Protein AF-A0A367M068-F1 (afdb_monomer_lite)

Organism: Pseudomonas aeruginosa (NCBI:txid287)

Structure (mmCIF, N/CA/C/O backbone):
data_AF-A0A367M068-F1
#
_entry.id   AF-A0A367M068-F1
#
loop_
_atom_site.group_PDB
_atom_site.id
_atom_site.type_symbol
_atom_site.label_atom_id
_atom_site.label_alt_id
_atom_site.label_comp_id
_atom_site.label_asym_id
_atom_site.label_entity_id
_atom_site.label_seq_id
_atom_site.pdbx_PDB_ins_code
_atom_site.Cartn_x
_atom_site.Cartn_y
_atom_site.Cartn_z
_atom_site.occupancy
_atom_site.B_iso_or_equiv
_atom_site.auth_seq_id
_atom_site.auth_comp_id
_atom_site.auth_asym_id
_atom_site.auth_atom_id
_atom_site.pdbx_PDB_model_num
ATOM 1 N N . GLY A 1 1 ? -3.386 -10.779 15.303 1.00 65.06 1 GLY A N 1
ATOM 2 C CA . GLY A 1 1 ? -3.332 -9.593 14.422 1.00 65.06 1 GLY A CA 1
ATOM 3 C C . GLY A 1 1 ? -4.652 -8.839 14.451 1.00 65.06 1 GLY A C 1
ATOM 4 O O . GLY A 1 1 ? -5.596 -9.325 15.058 1.00 65.06 1 GLY A O 1
ATOM 5 N N . VAL A 1 2 ? -4.722 -7.667 13.811 1.00 79.75 2 VAL A N 1
ATOM 6 C CA . VAL A 1 2 ? -5.954 -6.846 13.701 1.00 79.75 2 VAL A CA 1
ATOM 7 C C . VAL A 1 2 ? -6.757 -7.112 12.416 1.00 79.75 2 VAL A C 1
ATOM 9 O O . VAL A 1 2 ? -7.709 -6.396 12.142 1.00 79.75 2 VAL A O 1
ATOM 12 N N . GLY A 1 3 ? -6.378 -8.129 11.627 1.00 83.69 3 GLY A N 1
ATOM 13 C CA . GLY A 1 3 ? -7.087 -8.512 10.396 1.00 83.69 3 GLY A CA 1
ATOM 14 C C . GLY A 1 3 ? -6.659 -7.772 9.119 1.00 83.69 3 GLY A C 1
ATOM 15 O O . GLY A 1 3 ? -7.395 -7.823 8.134 1.00 83.69 3 GLY A O 1
ATOM 16 N N . LYS A 1 4 ? -5.485 -7.111 9.111 1.00 89.81 4 LYS A N 1
ATOM 17 C CA . LYS A 1 4 ? -4.962 -6.372 7.938 1.00 89.81 4 LYS A CA 1
ATOM 18 C C . LYS A 1 4 ? -4.795 -7.282 6.720 1.00 89.81 4 LYS A C 1
ATOM 20 O O . LYS A 1 4 ? -5.359 -6.994 5.669 1.00 89.81 4 LYS A O 1
ATOM 25 N N . THR A 1 5 ? -4.068 -8.390 6.890 1.00 87.88 5 THR A N 1
ATOM 26 C CA . THR A 1 5 ? -3.775 -9.355 5.821 1.00 87.88 5 THR A CA 1
ATOM 27 C C . THR A 1 5 ? -5.058 -9.958 5.268 1.00 87.88 5 THR A C 1
ATOM 29 O O . THR A 1 5 ? -5.269 -9.939 4.063 1.00 87.88 5 THR A O 1
ATOM 32 N N . THR A 1 6 ? -5.985 -10.365 6.142 1.00 91.38 6 THR A N 1
ATOM 33 C CA . THR A 1 6 ? -7.309 -10.860 5.738 1.00 91.38 6 THR A CA 1
ATOM 34 C C . THR A 1 6 ? -8.083 -9.819 4.929 1.00 91.38 6 THR A C 1
ATOM 36 O O . THR A 1 6 ? -8.596 -10.133 3.861 1.00 91.38 6 THR A O 1
ATOM 39 N N . SER A 1 7 ? -8.131 -8.566 5.393 1.00 92.88 7 SER A N 1
ATOM 40 C CA . SER A 1 7 ? -8.840 -7.487 4.692 1.00 92.88 7 SER A CA 1
ATOM 41 C C . SER A 1 7 ? -8.232 -7.189 3.320 1.00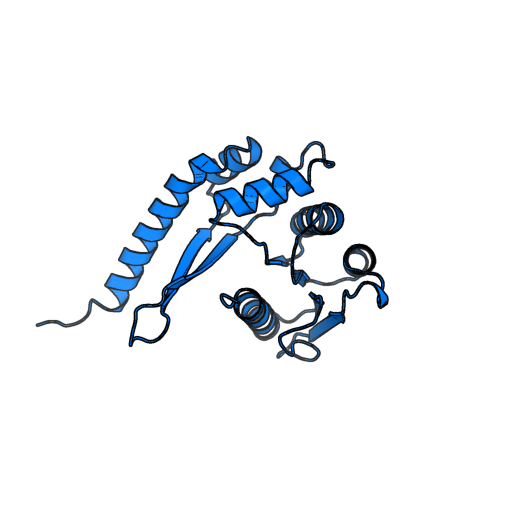 92.88 7 SER A C 1
ATOM 43 O O . SER A 1 7 ? -8.977 -6.977 2.362 1.00 92.88 7 SER A O 1
ATOM 45 N N . ALA A 1 8 ? -6.899 -7.189 3.221 1.00 95.00 8 ALA A N 1
ATOM 46 C CA . ALA A 1 8 ? -6.169 -7.001 1.971 1.00 95.00 8 ALA A CA 1
ATOM 47 C C . ALA A 1 8 ? -6.413 -8.167 1.001 1.00 95.00 8 ALA A C 1
ATOM 49 O O . ALA A 1 8 ? -6.789 -7.939 -0.148 1.00 95.00 8 ALA A O 1
ATOM 50 N N . ALA A 1 9 ? -6.293 -9.407 1.479 1.00 94.31 9 ALA A N 1
ATOM 51 C CA . ALA A 1 9 ? -6.524 -10.618 0.701 1.00 94.31 9 ALA A CA 1
ATOM 52 C C . ALA A 1 9 ? -7.956 -10.693 0.152 1.00 94.31 9 ALA A C 1
ATOM 54 O O . ALA A 1 9 ? -8.146 -10.934 -1.040 1.00 94.31 9 ALA A O 1
ATOM 55 N N . SER A 1 10 ? -8.968 -10.400 0.975 1.00 94.50 10 SER A N 1
ATOM 56 C CA . SER A 1 10 ? -10.359 -10.333 0.511 1.00 94.50 10 SER A CA 1
ATOM 57 C C . SER A 1 10 ? -10.543 -9.306 -0.605 1.00 94.50 10 SER A C 1
ATOM 59 O O . SER A 1 10 ? -11.285 -9.562 -1.548 1.00 94.50 10 SER A O 1
ATOM 61 N N . ARG A 1 11 ? -9.836 -8.172 -0.537 1.00 95.69 11 ARG A N 1
ATOM 62 C CA . ARG A 1 11 ? -9.909 -7.120 -1.557 1.00 95.69 11 ARG A CA 1
ATOM 63 C C . ARG A 1 11 ? -9.250 -7.524 -2.873 1.00 95.69 11 ARG A C 1
ATOM 65 O O . ARG A 1 11 ? -9.777 -7.213 -3.937 1.00 95.69 11 ARG A O 1
ATOM 72 N N . VAL A 1 12 ? -8.145 -8.267 -2.806 1.00 96.81 12 VAL A N 1
ATOM 73 C CA . VAL A 1 12 ? -7.515 -8.886 -3.981 1.00 96.81 12 VAL A CA 1
ATOM 74 C C . VAL A 1 12 ? -8.471 -9.868 -4.653 1.00 96.81 12 VAL A C 1
ATOM 76 O O . VAL A 1 12 ? -8.705 -9.756 -5.855 1.00 96.81 12 VAL A O 1
ATOM 79 N N . GLY A 1 13 ? -9.042 -10.799 -3.882 1.00 96.62 13 GLY A N 1
ATOM 80 C CA . GLY A 1 13 ? -9.979 -11.797 -4.400 1.00 96.62 13 GLY A CA 1
ATOM 81 C C . GLY A 1 13 ? -11.208 -11.152 -5.041 1.00 96.62 13 GLY A C 1
ATOM 82 O O . GLY A 1 13 ? -11.543 -11.465 -6.179 1.00 96.62 13 GLY A O 1
ATOM 83 N N . GLU A 1 14 ? -11.828 -10.184 -4.359 1.00 96.69 14 GLU A N 1
ATOM 84 C CA . GLU A 1 14 ? -12.967 -9.411 -4.874 1.00 96.69 14 GLU A CA 1
ATOM 85 C C . GLU A 1 14 ? -12.633 -8.706 -6.194 1.00 96.69 14 GLU A C 1
ATOM 87 O O . GLU A 1 14 ? -13.359 -8.865 -7.177 1.00 96.69 14 GLU A O 1
ATOM 92 N N . ARG A 1 15 ? -11.495 -7.999 -6.265 1.00 96.56 15 ARG A N 1
ATOM 93 C CA . ARG A 1 15 ? -11.055 -7.339 -7.501 1.00 96.56 15 ARG A CA 1
ATOM 94 C C . ARG A 1 15 ? -10.919 -8.338 -8.642 1.00 96.56 15 ARG A C 1
ATOM 96 O O . ARG A 1 15 ? -11.372 -8.049 -9.746 1.00 96.56 15 ARG A O 1
ATOM 103 N N . LEU A 1 16 ? -10.262 -9.473 -8.404 1.00 97.44 16 LEU A N 1
ATOM 104 C CA . LEU A 1 16 ? -10.042 -10.490 -9.434 1.00 97.44 16 LEU A CA 1
ATOM 105 C C . LEU A 1 16 ? -11.355 -11.122 -9.901 1.00 97.44 16 LEU A C 1
ATOM 107 O O . LEU A 1 16 ? -11.528 -11.328 -11.098 1.00 97.44 16 LEU A O 1
ATOM 111 N N . MET A 1 17 ? -12.294 -11.366 -8.986 1.00 97.12 17 MET A N 1
ATOM 112 C CA . MET A 1 17 ? -13.611 -11.900 -9.334 1.00 97.12 17 MET A CA 1
ATOM 113 C C . MET A 1 17 ? -14.417 -10.940 -10.214 1.00 97.12 17 MET A C 1
ATOM 115 O O . MET A 1 17 ? -15.082 -11.389 -11.143 1.00 97.12 17 MET A O 1
ATOM 119 N N . ILE A 1 18 ? -14.360 -9.634 -9.939 1.00 97.12 18 ILE A N 1
ATOM 120 C CA . ILE A 1 18 ? -15.154 -8.626 -10.658 1.00 97.12 18 ILE A CA 1
ATOM 121 C C . ILE A 1 18 ? -14.489 -8.219 -11.981 1.00 97.12 18 ILE A C 1
ATOM 123 O O . ILE A 1 18 ? -15.170 -8.059 -12.990 1.00 97.12 18 ILE A O 1
ATOM 127 N N . HIS A 1 19 ? -13.166 -8.038 -11.987 1.00 96.38 19 HIS A N 1
ATOM 128 C CA . HIS A 1 19 ? -12.441 -7.411 -13.100 1.00 96.38 19 HIS A CA 1
ATOM 129 C C . HIS A 1 19 ? -11.463 -8.340 -13.829 1.00 96.38 19 HIS A C 1
ATOM 131 O O . HIS A 1 19 ? -10.916 -7.958 -14.861 1.00 96.38 19 HIS A O 1
ATOM 137 N N . GLY A 1 20 ? -11.219 -9.543 -13.314 1.00 96.38 20 GLY A N 1
ATOM 138 C CA . GLY A 1 20 ? -10.249 -10.473 -13.881 1.00 96.38 20 GLY A CA 1
ATOM 139 C C . GLY A 1 20 ? -8.795 -10.029 -13.717 1.00 96.38 20 GLY A C 1
ATOM 140 O O . GLY A 1 20 ? -8.438 -9.284 -12.797 1.00 96.38 20 GLY A O 1
ATOM 141 N N . GLY A 1 21 ? -7.944 -10.523 -14.617 1.00 94.94 21 GLY A N 1
ATOM 142 C CA . GLY A 1 21 ? -6.521 -10.188 -14.677 1.00 94.94 21 GLY A CA 1
ATOM 143 C C . GLY A 1 21 ? -5.622 -11.078 -13.814 1.00 94.94 21 GLY A C 1
ATOM 144 O O . GLY A 1 21 ? -6.026 -12.129 -13.308 1.00 94.94 21 GLY A O 1
ATOM 145 N N . VAL A 1 22 ? -4.368 -10.660 -13.668 1.00 95.56 22 VAL A N 1
ATOM 146 C CA . VAL A 1 22 ? -3.319 -11.379 -12.944 1.00 95.56 22 VAL A CA 1
ATOM 147 C C . VAL A 1 22 ? -2.882 -10.577 -11.723 1.00 95.56 22 VAL A C 1
ATOM 149 O O . VAL A 1 22 ? -2.398 -9.451 -11.845 1.00 95.56 22 VAL A O 1
ATOM 152 N N . ALA A 1 23 ? -3.013 -11.183 -10.545 1.00 96.69 23 ALA A N 1
ATOM 153 C CA . ALA A 1 23 ? -2.410 -10.693 -9.314 1.00 96.69 23 ALA A CA 1
ATOM 154 C C . ALA A 1 23 ? -1.149 -11.485 -8.960 1.00 96.69 23 ALA A C 1
ATOM 156 O O . ALA A 1 23 ? -1.113 -12.709 -9.113 1.00 96.69 23 ALA A O 1
ATOM 157 N N . ILE A 1 24 ? -0.153 -10.802 -8.404 1.00 96.25 24 ILE A N 1
ATOM 158 C CA . ILE A 1 24 ? 0.971 -11.439 -7.714 1.00 96.25 24 ILE A CA 1
ATOM 159 C C . ILE A 1 24 ? 0.939 -11.009 -6.249 1.00 96.25 24 ILE A C 1
ATOM 161 O O . ILE A 1 24 ? 0.950 -9.818 -5.951 1.00 96.25 24 ILE A O 1
ATOM 165 N N . ALA A 1 25 ? 0.877 -11.978 -5.342 1.00 95.69 25 ALA A N 1
ATOM 166 C CA . ALA A 1 25 ? 0.851 -11.760 -3.902 1.00 95.69 25 ALA A CA 1
ATOM 167 C C . ALA A 1 25 ? 2.166 -12.224 -3.274 1.00 95.69 25 ALA A C 1
ATOM 169 O O . ALA A 1 25 ? 2.509 -13.400 -3.341 1.00 95.69 25 ALA A O 1
ATOM 170 N N . ILE A 1 26 ? 2.912 -11.293 -2.690 1.00 94.31 26 ILE A N 1
ATOM 171 C CA . ILE A 1 26 ? 4.234 -11.507 -2.101 1.00 94.31 26 ILE A CA 1
ATOM 172 C C . ILE A 1 26 ? 4.079 -11.417 -0.581 1.00 94.31 26 ILE A C 1
ATOM 174 O O . ILE A 1 26 ? 3.834 -10.334 -0.055 1.00 94.31 26 ILE A O 1
ATOM 178 N N . GLU A 1 27 ? 4.194 -12.541 0.128 1.00 92.44 27 GLU A N 1
ATOM 179 C CA . GLU A 1 27 ? 3.865 -12.649 1.562 1.00 92.44 27 GLU A CA 1
ATOM 180 C C . GLU A 1 27 ? 4.886 -13.515 2.320 1.00 92.44 27 GLU A C 1
ATOM 182 O O . GLU A 1 27 ? 5.441 -14.454 1.755 1.00 92.44 27 GLU A O 1
ATOM 187 N N . ASP A 1 28 ? 5.122 -13.253 3.609 1.00 89.25 28 ASP A N 1
ATOM 188 C CA . ASP A 1 28 ? 6.047 -14.035 4.453 1.00 89.25 28 ASP A CA 1
ATOM 189 C C . ASP A 1 28 ? 5.509 -14.206 5.891 1.00 89.25 28 ASP A C 1
ATOM 191 O O . ASP A 1 28 ? 5.683 -13.296 6.706 1.00 89.25 28 ASP A O 1
ATOM 195 N N . PRO A 1 29 ? 4.889 -15.353 6.236 1.00 89.44 29 PRO A N 1
ATOM 196 C CA . PRO A 1 29 ? 4.359 -16.380 5.334 1.00 89.44 29 PR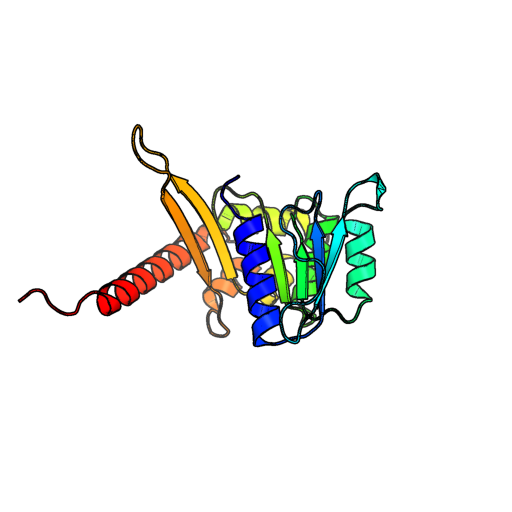O A CA 1
ATOM 197 C C . PRO A 1 29 ? 2.997 -15.969 4.734 1.00 89.44 29 PRO A C 1
ATOM 199 O O . PRO A 1 29 ? 2.326 -15.099 5.289 1.00 89.44 29 PRO A O 1
ATOM 202 N N . PRO A 1 30 ? 2.538 -16.615 3.646 1.00 88.81 30 PRO A N 1
ATOM 203 C CA . PRO A 1 30 ? 1.156 -16.475 3.187 1.00 88.81 30 PRO A CA 1
ATOM 204 C C . PRO A 1 30 ? 0.151 -16.875 4.281 1.00 88.81 30 PRO A C 1
ATOM 206 O O . PRO A 1 30 ? 0.227 -17.984 4.813 1.00 88.81 30 PRO A O 1
ATOM 209 N N . GLU A 1 31 ? -0.794 -15.988 4.615 1.00 87.50 31 GLU A N 1
ATOM 210 C CA . GLU A 1 31 ? -1.801 -16.236 5.670 1.00 87.50 31 GLU A CA 1
ATOM 211 C C . GLU A 1 31 ? -3.137 -16.757 5.117 1.00 87.50 31 GLU A C 1
ATOM 213 O O . GLU A 1 31 ? -3.840 -17.528 5.770 1.00 87.50 31 GLU A O 1
ATOM 218 N N . THR A 1 32 ? -3.503 -16.320 3.911 1.00 90.69 32 THR A N 1
ATOM 219 C CA . THR A 1 32 ? -4.811 -16.578 3.284 1.00 90.69 32 THR A CA 1
ATOM 220 C C . THR A 1 32 ? -4.593 -17.326 1.968 1.00 90.69 32 THR A C 1
ATOM 222 O O . THR A 1 32 ? -3.659 -16.972 1.252 1.00 90.69 32 THR A O 1
ATOM 225 N N . PRO A 1 33 ? -5.412 -18.327 1.596 1.00 91.19 33 PRO A N 1
ATOM 226 C CA . PRO A 1 33 ? -5.210 -19.081 0.359 1.00 91.19 33 PRO A CA 1
ATOM 227 C C . PRO A 1 33 ? -5.679 -18.271 -0.860 1.00 91.19 33 PRO A C 1
ATOM 229 O O . PRO A 1 33 ? -6.806 -18.427 -1.325 1.00 91.19 33 PRO A O 1
ATOM 232 N N . LEU A 1 34 ? -4.827 -17.381 -1.374 1.00 95.25 34 LEU A N 1
ATOM 233 C CA . LEU A 1 34 ? -5.113 -16.626 -2.597 1.00 95.25 34 LEU A CA 1
ATOM 234 C C . LEU A 1 34 ? -4.629 -17.346 -3.853 1.00 95.25 34 LEU A C 1
ATOM 236 O O . LEU A 1 34 ? -5.108 -17.028 -4.932 1.00 95.25 34 LEU A O 1
ATOM 240 N N . ASN A 1 35 ? -3.699 -18.293 -3.769 1.00 96.44 35 ASN A N 1
ATOM 241 C CA . ASN A 1 35 ? -3.153 -18.919 -4.970 1.00 96.44 35 ASN A CA 1
ATOM 242 C C . ASN A 1 35 ? -4.233 -19.629 -5.810 1.00 96.44 35 ASN A C 1
ATOM 244 O O . ASN A 1 35 ? -4.963 -20.474 -5.296 1.00 96.44 35 ASN A O 1
ATOM 248 N N . GLY A 1 36 ? -4.280 -19.346 -7.112 1.00 96.56 36 GLY A N 1
ATOM 249 C CA . GLY A 1 36 ? -5.199 -19.988 -8.053 1.00 96.56 36 GLY A CA 1
ATOM 250 C C . GLY A 1 36 ? -6.198 -19.029 -8.698 1.00 96.56 36 GLY A C 1
ATOM 251 O O . GLY A 1 36 ? -5.928 -17.838 -8.859 1.00 96.56 36 GLY A O 1
ATOM 252 N N . LEU A 1 37 ? -7.328 -19.578 -9.144 1.00 97.62 37 LEU A N 1
ATOM 253 C CA . LEU A 1 37 ? -8.362 -18.845 -9.876 1.00 97.62 37 LEU A CA 1
ATOM 254 C C . LEU A 1 37 ? -9.321 -18.118 -8.927 1.00 97.62 37 LEU A C 1
ATOM 256 O O . LEU A 1 37 ? -9.733 -18.665 -7.908 1.00 97.62 37 LEU A O 1
ATOM 260 N N . HIS A 1 38 ? -9.716 -16.908 -9.321 1.00 96.94 38 HIS A N 1
ATOM 261 C CA . HIS A 1 38 ? -10.709 -16.059 -8.660 1.00 96.94 38 HIS A CA 1
ATOM 262 C C . HIS A 1 38 ? -11.631 -15.490 -9.739 1.00 96.94 38 HIS A C 1
ATOM 264 O O . HIS A 1 38 ? -11.362 -14.426 -10.296 1.00 96.94 38 HIS A O 1
ATOM 270 N N . GLY A 1 39 ? -12.686 -16.229 -10.090 1.00 95.38 39 GLY A N 1
ATOM 271 C CA . GLY A 1 39 ? -13.558 -15.880 -11.216 1.00 95.38 39 GLY A CA 1
ATOM 272 C C . GLY A 1 39 ? -12.771 -15.796 -12.539 1.00 95.38 39 GLY A C 1
ATOM 273 O O . GLY A 1 39 ? -12.071 -16.754 -12.870 1.00 95.38 39 GLY A O 1
ATOM 274 N N . PRO A 1 40 ? -12.851 -14.681 -13.295 1.00 96.69 40 PRO A N 1
ATOM 275 C CA . PRO A 1 40 ? -12.082 -14.482 -14.526 1.00 96.69 40 PRO A CA 1
ATOM 276 C C . PRO A 1 40 ? -10.606 -14.120 -14.281 1.00 96.69 40 PRO A C 1
ATOM 278 O O . PRO A 1 40 ? -9.845 -13.963 -15.236 1.00 96.69 40 PRO A O 1
ATOM 281 N N . GLY A 1 41 ? -10.195 -13.932 -13.025 1.00 97.38 41 GLY A N 1
ATOM 282 C CA . GLY A 1 41 ? -8.832 -13.577 -12.648 1.00 97.38 41 GLY A CA 1
ATOM 283 C C . GLY A 1 41 ? -8.060 -14.741 -12.037 1.00 97.38 41 GLY A C 1
ATOM 284 O O . GLY A 1 41 ? -8.608 -15.790 -11.695 1.00 97.38 41 GLY A O 1
ATOM 285 N N . ARG A 1 42 ? -6.757 -14.540 -11.854 1.00 97.06 42 ARG A N 1
ATOM 286 C CA . ARG A 1 42 ? -5.895 -15.470 -11.119 1.00 97.06 42 ARG A CA 1
ATOM 287 C C . ARG A 1 42 ? -4.927 -14.733 -10.210 1.00 97.06 42 ARG A C 1
ATOM 289 O O . ARG A 1 42 ? -4.458 -13.648 -10.548 1.00 97.06 42 ARG A O 1
ATOM 296 N N . CYS A 1 43 ? -4.574 -15.358 -9.099 1.00 97.31 43 CYS A N 1
ATOM 297 C CA . CYS A 1 43 ? -3.523 -14.890 -8.212 1.00 97.31 43 CYS A CA 1
ATOM 298 C C . CYS A 1 43 ? -2.406 -15.932 -8.123 1.00 97.31 43 CYS A C 1
ATOM 300 O O . CYS A 1 43 ? -2.658 -17.131 -7.989 1.00 97.31 43 CYS A O 1
ATOM 302 N N . ILE A 1 44 ? -1.167 -15.457 -8.210 1.00 95.62 44 ILE A N 1
ATOM 303 C CA . ILE A 1 44 ? 0.043 -16.235 -7.958 1.00 95.62 44 ILE A CA 1
ATOM 304 C C . ILE A 1 44 ? 0.583 -15.779 -6.605 1.00 95.62 44 ILE A C 1
ATOM 306 O O . ILE A 1 44 ? 1.005 -14.628 -6.473 1.00 95.62 44 ILE A O 1
ATOM 310 N N . GLN A 1 45 ? 0.573 -16.662 -5.607 1.00 94.62 45 GLN A N 1
ATOM 311 C CA . GLN A 1 45 ? 1.201 -16.380 -4.315 1.00 94.62 45 GLN A CA 1
ATOM 312 C C . GLN A 1 45 ? 2.659 -16.820 -4.312 1.00 94.62 45 GLN A C 1
ATOM 314 O O . GLN A 1 45 ? 2.996 -17.950 -4.664 1.00 94.62 45 GLN A O 1
ATOM 319 N N . VAL A 1 46 ? 3.521 -15.914 -3.871 1.00 93.00 46 VAL A N 1
ATOM 320 C CA . VAL A 1 46 ? 4.967 -16.074 -3.819 1.00 93.00 46 VAL A CA 1
ATOM 321 C C . VAL A 1 46 ? 5.419 -15.885 -2.369 1.00 93.00 46 VAL A C 1
ATOM 323 O O . VAL A 1 46 ? 5.361 -14.768 -1.849 1.00 93.00 46 VAL A O 1
ATOM 326 N N . PRO A 1 47 ? 5.868 -16.956 -1.691 1.00 91.31 47 PRO A N 1
ATOM 327 C CA . PRO A 1 47 ? 6.410 -16.849 -0.344 1.00 91.31 47 PRO A CA 1
ATOM 328 C C . PRO A 1 47 ? 7.726 -16.064 -0.345 1.00 91.31 47 PRO A C 1
ATOM 330 O O . PRO A 1 47 ? 8.708 -16.502 -0.933 1.00 91.31 47 PRO A O 1
ATOM 333 N N . ALA A 1 48 ? 7.775 -14.943 0.366 1.00 88.75 48 ALA A N 1
ATOM 334 C CA . ALA A 1 48 ? 8.909 -14.023 0.416 1.00 88.75 48 ALA A CA 1
ATOM 335 C C . ALA A 1 48 ? 9.861 -14.282 1.589 1.00 88.75 48 ALA A C 1
ATOM 337 O O . ALA A 1 48 ? 10.558 -13.375 2.051 1.00 88.75 48 ALA A O 1
ATOM 338 N N . SER A 1 49 ? 9.906 -15.522 2.079 1.00 86.31 49 SER A N 1
ATOM 339 C CA . SER A 1 49 ? 10.859 -15.911 3.117 1.00 86.31 49 SER A CA 1
ATOM 340 C C . SER A 1 49 ? 12.295 -15.636 2.660 1.00 86.31 49 SER A C 1
ATOM 342 O O . SER A 1 49 ? 12.612 -15.709 1.470 1.00 86.31 49 SER A O 1
ATOM 344 N N . ARG A 1 50 ? 13.218 -15.386 3.598 1.00 78.75 50 ARG A N 1
ATOM 345 C CA . ARG A 1 50 ? 14.642 -15.169 3.258 1.00 78.75 50 ARG A CA 1
ATOM 346 C C . ARG A 1 50 ? 15.247 -16.314 2.437 1.00 78.75 50 ARG A C 1
ATOM 348 O O . ARG A 1 50 ? 16.108 -16.069 1.604 1.00 78.75 50 ARG A O 1
ATOM 355 N N . LYS A 1 51 ? 14.785 -17.551 2.651 1.00 78.75 51 LYS A N 1
ATOM 356 C CA . LYS A 1 51 ? 15.230 -18.736 1.896 1.00 78.75 51 LYS A CA 1
ATOM 357 C C . LYS A 1 51 ? 14.724 -18.754 0.448 1.00 78.75 51 LYS A C 1
ATOM 359 O O . LYS A 1 51 ? 15.288 -19.470 -0.366 1.00 78.75 51 LYS A O 1
ATOM 364 N N . ALA A 1 52 ? 13.676 -17.992 0.146 1.00 76.50 52 ALA A N 1
ATOM 365 C CA . ALA A 1 52 ? 13.050 -17.911 -1.170 1.00 76.50 52 ALA A CA 1
ATOM 366 C C . ALA A 1 52 ? 13.498 -16.685 -1.992 1.00 76.50 52 ALA A C 1
ATOM 368 O O . ALA A 1 52 ? 13.018 -16.511 -3.106 1.00 76.50 52 ALA A O 1
ATOM 369 N N . GLY A 1 53 ? 14.419 -15.861 -1.472 1.00 78.00 53 GLY A N 1
ATOM 370 C CA . GLY A 1 53 ? 14.900 -14.639 -2.138 1.00 78.00 53 GLY A CA 1
ATOM 371 C C . GLY A 1 53 ? 14.445 -13.334 -1.476 1.00 78.00 53 GLY A C 1
ATOM 372 O O . GLY A 1 53 ? 14.976 -12.259 -1.759 1.00 78.00 53 GLY A O 1
ATOM 373 N N . GLY A 1 54 ? 13.511 -13.409 -0.521 1.00 84.25 54 GLY A N 1
ATOM 374 C CA . GLY A 1 54 ? 13.013 -12.231 0.188 1.00 84.25 54 GLY A CA 1
ATOM 375 C C . GLY A 1 54 ? 12.097 -11.339 -0.660 1.00 84.25 54 GLY A C 1
ATOM 376 O O . GLY A 1 54 ? 11.903 -11.545 -1.857 1.00 84.25 54 GLY A O 1
ATOM 377 N N . TYR A 1 55 ? 11.550 -10.292 -0.040 1.00 85.06 55 TYR A N 1
ATOM 378 C CA . TYR A 1 55 ? 10.650 -9.346 -0.714 1.00 85.06 55 TYR A CA 1
ATOM 379 C C . TYR A 1 55 ? 11.294 -8.665 -1.926 1.00 85.06 55 TYR A C 1
ATOM 381 O O . TYR A 1 55 ? 10.683 -8.610 -2.990 1.00 85.06 55 TYR A O 1
ATOM 389 N N . ARG A 1 56 ? 12.538 -8.185 -1.790 1.00 82.00 56 ARG A N 1
ATOM 390 C CA . ARG A 1 56 ? 13.226 -7.417 -2.840 1.00 82.00 56 ARG A CA 1
ATOM 391 C C . ARG A 1 56 ? 13.319 -8.181 -4.160 1.00 82.00 56 ARG A C 1
ATOM 393 O O . ARG A 1 56 ? 12.981 -7.640 -5.208 1.00 82.00 56 ARG A O 1
ATOM 400 N N . GLU A 1 57 ? 13.769 -9.432 -4.120 1.00 85.06 57 GLU A N 1
ATOM 401 C CA . GLU A 1 57 ? 13.946 -10.227 -5.337 1.00 85.06 57 GLU A CA 1
ATOM 402 C C . GLU A 1 57 ? 12.607 -10.485 -6.042 1.00 85.06 57 GLU A C 1
ATOM 404 O O . GLU A 1 57 ? 12.498 -10.345 -7.263 1.00 85.06 57 GLU A O 1
ATOM 409 N N . HIS A 1 58 ? 11.567 -10.826 -5.278 1.00 87.19 58 HIS A N 1
ATOM 410 C CA . HIS A 1 58 ? 10.243 -11.087 -5.835 1.00 87.19 58 HIS A CA 1
ATOM 411 C C . HIS A 1 58 ? 9.562 -9.830 -6.364 1.00 87.19 58 HIS A C 1
ATOM 413 O O . HIS A 1 58 ? 8.882 -9.916 -7.386 1.00 87.19 58 HIS A O 1
ATOM 419 N N . LEU A 1 59 ? 9.769 -8.672 -5.734 1.00 83.38 59 LEU A N 1
ATOM 420 C CA . LEU A 1 59 ? 9.247 -7.396 -6.221 1.00 83.38 59 LEU A CA 1
ATOM 421 C C . LEU A 1 59 ? 9.847 -7.048 -7.587 1.00 83.38 59 LEU A C 1
ATOM 423 O O . LEU A 1 59 ? 9.095 -6.839 -8.535 1.00 83.38 59 LEU A O 1
ATOM 427 N N . ILE A 1 60 ? 11.170 -7.149 -7.748 1.00 81.62 60 ILE A N 1
ATOM 428 C CA . ILE A 1 60 ? 11.839 -6.918 -9.043 1.00 81.62 60 ILE A CA 1
ATOM 429 C C . ILE A 1 60 ? 11.305 -7.868 -10.127 1.00 81.62 60 ILE A C 1
ATOM 431 O O . ILE A 1 60 ? 11.034 -7.454 -11.257 1.00 81.62 60 ILE A O 1
ATOM 435 N N . LYS A 1 61 ? 11.127 -9.156 -9.801 1.00 85.25 61 LYS A N 1
ATOM 436 C CA . LYS A 1 61 ? 10.556 -10.149 -10.731 1.00 85.25 61 LYS A CA 1
ATOM 437 C C . LYS A 1 61 ? 9.109 -9.817 -11.101 1.00 85.25 61 LYS A C 1
ATOM 439 O O . LYS A 1 61 ? 8.739 -9.912 -12.267 1.00 85.25 61 LYS A O 1
ATOM 444 N N . THR A 1 62 ? 8.318 -9.393 -10.123 1.00 85.81 62 THR A N 1
ATOM 445 C CA . THR A 1 62 ? 6.909 -9.016 -10.286 1.00 85.81 62 THR A CA 1
ATOM 446 C C . THR A 1 62 ? 6.755 -7.784 -11.166 1.00 85.81 62 THR A C 1
ATOM 448 O O . THR A 1 62 ? 5.878 -7.758 -12.020 1.00 85.81 62 THR A O 1
ATOM 451 N N . MET A 1 63 ? 7.648 -6.803 -11.043 1.00 78.12 63 MET A N 1
ATOM 452 C CA . MET A 1 63 ? 7.638 -5.605 -11.886 1.00 78.12 63 MET A CA 1
ATOM 453 C C . MET A 1 63 ? 7.893 -5.904 -13.367 1.00 78.12 63 MET A C 1
ATOM 455 O O . MET A 1 63 ? 7.396 -5.188 -14.237 1.00 78.12 63 MET A O 1
ATOM 459 N N . ARG A 1 64 ? 8.624 -6.984 -13.666 1.00 80.12 64 ARG A N 1
ATOM 460 C CA . ARG A 1 64 ? 8.815 -7.491 -15.035 1.00 80.12 64 ARG A CA 1
ATOM 461 C C . ARG A 1 64 ? 7.658 -8.359 -15.517 1.00 80.12 64 ARG A C 1
ATOM 463 O O . ARG A 1 64 ? 7.525 -8.574 -16.718 1.00 80.12 64 ARG A O 1
ATOM 470 N N . ALA A 1 65 ? 6.839 -8.866 -14.603 1.00 78.00 65 ALA A N 1
ATOM 471 C CA . ALA A 1 65 ? 5.618 -9.556 -14.960 1.00 78.00 65 ALA A CA 1
ATOM 472 C C . ALA A 1 65 ? 4.535 -8.535 -15.345 1.00 78.00 65 ALA A C 1
ATOM 474 O O . ALA A 1 65 ? 4.416 -7.454 -14.760 1.00 78.00 65 ALA A O 1
ATOM 475 N N . SER A 1 66 ? 3.699 -8.897 -16.314 1.00 78.69 66 SER A N 1
ATOM 476 C CA . SER A 1 66 ? 2.484 -8.154 -16.673 1.00 78.69 66 SER A CA 1
ATOM 477 C C . SER A 1 66 ? 1.374 -8.385 -15.637 1.00 78.69 66 SER A C 1
ATOM 479 O O . SER A 1 66 ? 0.283 -8.828 -15.979 1.00 78.69 66 SER A O 1
ATOM 481 N N . ALA A 1 67 ? 1.678 -8.183 -14.351 1.00 88.94 67 ALA A N 1
ATOM 482 C CA . ALA A 1 67 ? 0.694 -8.252 -13.279 1.00 88.94 67 ALA A CA 1
ATOM 483 C C . ALA A 1 67 ? -0.105 -6.947 -13.220 1.00 88.94 67 ALA A C 1
ATOM 485 O O . ALA A 1 67 ? 0.478 -5.862 -13.168 1.00 88.94 67 ALA A O 1
ATOM 486 N N . ASP A 1 68 ? -1.430 -7.068 -13.181 1.00 91.19 68 ASP A N 1
ATOM 487 C CA . ASP A 1 68 ? -2.347 -5.932 -13.060 1.00 91.19 6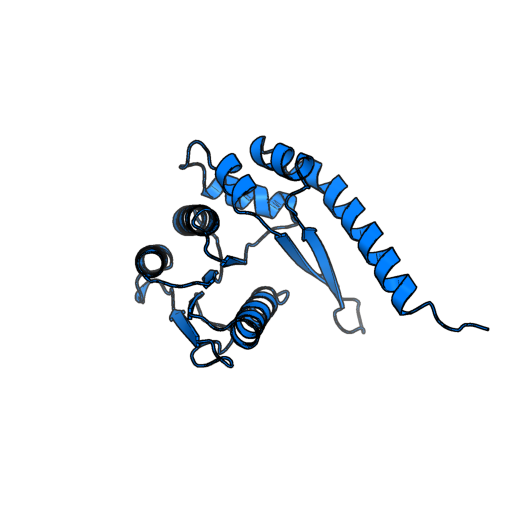8 ASP A CA 1
ATOM 488 C C . ASP A 1 68 ? -2.493 -5.473 -11.602 1.00 91.19 68 ASP A C 1
ATOM 490 O O . ASP A 1 68 ? -2.811 -4.315 -11.323 1.00 91.19 68 ASP A O 1
ATOM 494 N N . LEU A 1 69 ? -2.290 -6.408 -10.668 1.00 94.69 69 LEU A N 1
ATOM 495 C CA . LEU A 1 69 ? -2.398 -6.195 -9.231 1.00 94.69 69 LEU A CA 1
ATOM 496 C C . LEU A 1 69 ? -1.188 -6.795 -8.515 1.00 94.69 69 LEU A C 1
ATOM 498 O O . LEU A 1 69 ? -0.782 -7.925 -8.794 1.00 94.69 69 LEU A O 1
ATOM 502 N N . ILE A 1 70 ? -0.656 -6.072 -7.534 1.00 95.56 70 ILE A N 1
ATOM 503 C CA . ILE A 1 70 ? 0.392 -6.567 -6.640 1.00 95.56 70 ILE A CA 1
ATOM 504 C C . ILE A 1 70 ? -0.114 -6.482 -5.200 1.00 95.56 70 ILE A C 1
ATOM 506 O O . ILE A 1 70 ? -0.533 -5.415 -4.756 1.00 95.56 70 ILE A O 1
ATOM 510 N N . LEU A 1 71 ? -0.058 -7.595 -4.468 1.00 96.12 71 LEU A N 1
ATOM 511 C CA . LEU A 1 71 ? -0.215 -7.613 -3.016 1.00 96.12 71 LEU A CA 1
ATOM 512 C C . LEU A 1 71 ? 1.163 -7.729 -2.366 1.00 96.12 71 LEU A C 1
ATOM 514 O O . LEU A 1 71 ? 1.905 -8.668 -2.642 1.00 96.12 71 LEU A O 1
ATOM 518 N N . ILE A 1 72 ? 1.482 -6.795 -1.477 1.00 95.12 72 ILE A N 1
ATOM 519 C CA . ILE A 1 72 ? 2.679 -6.824 -0.637 1.00 95.12 72 ILE A CA 1
ATOM 520 C C . ILE A 1 72 ? 2.220 -7.080 0.795 1.00 95.12 72 ILE A C 1
ATOM 522 O O . ILE A 1 72 ? 1.590 -6.222 1.418 1.00 95.12 72 ILE A O 1
ATOM 526 N N . GLY A 1 73 ? 2.522 -8.272 1.310 1.00 93.06 73 GLY A N 1
ATOM 527 C CA . GLY A 1 73 ? 2.083 -8.728 2.627 1.00 93.06 73 GLY A CA 1
ATOM 528 C C . GLY A 1 73 ? 2.428 -7.734 3.730 1.00 93.06 73 GLY A C 1
ATOM 529 O O . GLY A 1 73 ? 1.569 -7.410 4.544 1.00 93.06 73 GLY A O 1
ATOM 530 N N . GLU A 1 74 ? 3.638 -7.175 3.709 1.00 92.25 74 GLU A N 1
ATOM 531 C CA . GLU A 1 74 ? 4.055 -6.104 4.612 1.00 92.25 74 GLU A CA 1
ATOM 532 C C . GLU A 1 74 ? 5.162 -5.244 3.982 1.00 92.25 74 GLU A C 1
ATOM 534 O O . GLU A 1 74 ? 6.139 -5.774 3.452 1.00 92.25 74 GLU A O 1
ATOM 539 N N . ILE A 1 75 ? 5.056 -3.917 4.095 1.00 93.38 75 ILE A N 1
ATOM 540 C CA . ILE A 1 75 ? 6.192 -3.006 3.895 1.00 93.38 75 ILE A CA 1
ATOM 541 C C . ILE A 1 75 ? 6.813 -2.722 5.262 1.00 93.38 75 ILE A C 1
ATOM 543 O O . ILE A 1 75 ? 6.152 -2.178 6.151 1.00 93.38 75 ILE A O 1
ATOM 547 N N . ARG A 1 76 ? 8.089 -3.086 5.418 1.00 91.81 76 ARG A N 1
ATOM 548 C CA . ARG A 1 76 ? 8.852 -2.924 6.669 1.00 91.81 76 ARG A CA 1
ATOM 549 C C . ARG A 1 76 ? 10.245 -2.317 6.493 1.00 91.81 76 ARG A C 1
ATOM 551 O O . ARG A 1 76 ? 10.936 -2.082 7.482 1.00 91.81 76 ARG A O 1
ATOM 558 N N . ASP A 1 77 ? 10.671 -2.111 5.251 1.00 91.31 77 ASP A N 1
ATOM 559 C CA . ASP A 1 77 ? 11.996 -1.616 4.896 1.00 91.31 77 ASP A CA 1
ATOM 560 C C . ASP A 1 77 ? 11.972 -0.828 3.576 1.00 91.31 77 ASP A C 1
ATOM 562 O O . ASP A 1 77 ? 10.970 -0.810 2.854 1.00 91.31 77 ASP A O 1
ATOM 566 N N . SER A 1 78 ? 13.093 -0.165 3.279 1.00 93.00 78 SER A N 1
ATOM 567 C CA . SER A 1 78 ? 13.282 0.646 2.072 1.00 93.00 78 SER A CA 1
ATOM 568 C C . SER A 1 78 ? 13.121 -0.143 0.782 1.00 93.00 78 SER A C 1
ATOM 570 O O . SER A 1 78 ? 12.482 0.343 -0.144 1.00 93.00 78 SER A O 1
ATOM 572 N N . ALA A 1 79 ? 13.621 -1.381 0.735 1.00 87.06 79 ALA A N 1
ATOM 573 C CA . ALA A 1 79 ? 13.544 -2.199 -0.470 1.00 87.06 79 ALA A CA 1
ATOM 574 C C . ALA A 1 79 ? 12.089 -2.502 -0.859 1.00 87.06 79 ALA A C 1
ATOM 576 O O . ALA A 1 79 ? 11.734 -2.392 -2.028 1.00 87.06 79 ALA A O 1
ATOM 577 N N . ALA A 1 80 ? 11.237 -2.854 0.109 1.00 90.06 80 ALA A N 1
ATOM 578 C CA . ALA A 1 80 ? 9.814 -3.057 -0.149 1.00 90.06 80 ALA A CA 1
ATOM 579 C C . ALA A 1 80 ? 9.074 -1.737 -0.422 1.00 90.06 80 ALA A C 1
ATOM 581 O O . ALA A 1 80 ? 8.209 -1.692 -1.295 1.00 90.06 80 ALA A O 1
ATOM 582 N N . GLY A 1 81 ? 9.406 -0.670 0.313 1.00 93.88 81 GLY A N 1
ATOM 583 C CA . GLY A 1 81 ? 8.734 0.626 0.198 1.00 93.88 81 GLY A CA 1
ATOM 584 C C . GLY A 1 81 ? 8.933 1.280 -1.166 1.00 93.88 81 GLY A C 1
ATOM 585 O O . GLY A 1 81 ? 7.959 1.688 -1.797 1.00 93.88 81 GLY A O 1
ATOM 586 N N . VAL A 1 82 ? 10.177 1.319 -1.643 1.00 92.75 82 VAL A N 1
ATOM 587 C CA . VAL A 1 82 ? 10.536 1.932 -2.928 1.00 92.75 82 VAL A CA 1
ATOM 588 C C . VAL A 1 82 ? 9.841 1.232 -4.084 1.00 92.75 82 VAL A C 1
ATOM 590 O O . VAL A 1 82 ? 9.158 1.886 -4.868 1.00 92.75 82 VAL A O 1
ATOM 593 N N . GLU A 1 83 ? 9.913 -0.096 -4.139 1.00 89.38 83 GLU A N 1
ATOM 594 C CA . GLU A 1 83 ? 9.245 -0.874 -5.185 1.00 89.38 83 GLU A CA 1
ATOM 595 C C . GLU A 1 83 ? 7.720 -0.704 -5.139 1.00 89.38 83 GLU A C 1
ATOM 597 O O . GLU A 1 83 ? 7.089 -0.560 -6.183 1.00 89.38 83 GLU A O 1
ATOM 602 N N . ALA A 1 84 ? 7.112 -0.658 -3.947 1.00 91.94 84 ALA A N 1
ATOM 603 C CA . ALA A 1 84 ? 5.673 -0.436 -3.805 1.00 91.94 84 ALA A CA 1
ATOM 604 C C . ALA A 1 84 ? 5.243 0.928 -4.367 1.00 91.94 84 ALA A C 1
ATOM 606 O O . ALA A 1 84 ? 4.296 1.012 -5.155 1.00 91.94 84 ALA A O 1
ATOM 607 N N . VAL A 1 85 ? 5.955 1.994 -3.986 1.00 93.19 85 VAL A N 1
ATOM 608 C CA . VAL A 1 85 ? 5.666 3.358 -4.440 1.00 93.19 85 VAL A CA 1
ATOM 609 C C . VAL A 1 85 ? 5.904 3.476 -5.946 1.00 93.19 85 VAL A C 1
ATOM 611 O O . VAL A 1 85 ? 5.010 3.922 -6.664 1.00 93.19 85 VAL A O 1
ATOM 614 N N . THR A 1 86 ? 7.032 2.983 -6.462 1.00 90.44 86 THR A N 1
ATOM 615 C CA . THR A 1 86 ? 7.313 2.962 -7.907 1.00 90.44 86 THR A CA 1
ATOM 616 C C . THR A 1 86 ? 6.295 2.131 -8.697 1.00 90.44 86 THR A C 1
ATOM 618 O O . THR A 1 86 ? 5.912 2.508 -9.802 1.00 90.44 86 THR A O 1
ATOM 621 N N . ALA A 1 87 ? 5.816 1.005 -8.169 1.00 89.12 87 ALA A N 1
ATOM 622 C CA . ALA A 1 87 ? 4.803 0.194 -8.841 1.00 89.12 87 ALA A CA 1
ATOM 623 C C . ALA A 1 87 ? 3.452 0.915 -8.943 1.00 89.12 87 ALA A C 1
ATOM 625 O O . ALA A 1 87 ? 2.802 0.850 -9.990 1.00 89.12 87 ALA A O 1
ATOM 626 N N . SER A 1 88 ? 3.056 1.626 -7.882 1.00 91.38 88 SER A N 1
ATOM 627 C CA . SER A 1 88 ? 1.769 2.329 -7.813 1.00 91.38 88 SER A CA 1
ATOM 628 C C . SER A 1 88 ? 1.650 3.512 -8.777 1.00 91.38 88 SER A C 1
ATOM 630 O O . SER A 1 88 ? 0.550 3.827 -9.219 1.00 91.38 88 SER A O 1
ATOM 632 N N . THR A 1 89 ? 2.765 4.131 -9.173 1.00 90.38 89 THR A N 1
ATOM 633 C CA . THR A 1 89 ? 2.767 5.226 -10.159 1.00 90.38 89 THR A CA 1
ATOM 634 C C . THR A 1 89 ? 2.784 4.735 -11.609 1.00 90.38 89 THR A C 1
ATOM 636 O O . THR A 1 89 ? 2.483 5.497 -12.522 1.00 90.38 89 THR A O 1
ATOM 639 N N . ASN A 1 90 ? 3.062 3.448 -11.839 1.00 85.00 90 ASN A N 1
ATOM 640 C CA . ASN A 1 90 ? 3.171 2.839 -13.168 1.00 85.00 90 ASN A CA 1
ATOM 641 C C . ASN A 1 90 ? 1.890 2.102 -13.609 1.00 85.00 90 ASN A C 1
ATOM 643 O O . ASN A 1 90 ? 1.959 1.104 -14.329 1.00 85.00 90 ASN A O 1
ATOM 647 N N . GLY A 1 91 ? 0.721 2.556 -13.146 1.00 81.88 91 GLY A N 1
ATOM 648 C CA . GLY A 1 91 ? -0.588 2.055 -13.585 1.00 81.88 91 GLY A CA 1
ATOM 649 C C . GLY A 1 91 ? -1.005 0.691 -13.023 1.00 81.88 91 GLY A C 1
ATOM 650 O O . GLY A 1 91 ? -2.000 0.131 -13.478 1.00 81.88 91 GLY A O 1
ATOM 651 N N . ARG A 1 92 ? -0.276 0.147 -12.038 1.00 89.44 92 ARG A N 1
ATOM 652 C CA . ARG A 1 92 ? -0.643 -1.097 -11.343 1.00 89.44 92 ARG A CA 1
ATOM 653 C C . ARG A 1 92 ? -1.405 -0.795 -10.062 1.00 89.44 92 ARG A C 1
ATOM 655 O O . ARG A 1 92 ? -1.055 0.131 -9.332 1.00 89.44 92 ARG A O 1
ATOM 662 N N . LEU A 1 93 ? -2.386 -1.634 -9.733 1.00 94.56 93 LEU A N 1
ATOM 663 C CA . LEU A 1 93 ? -3.011 -1.583 -8.414 1.00 94.56 93 LEU A CA 1
ATOM 664 C C . LEU A 1 93 ? -2.099 -2.271 -7.394 1.00 94.56 93 LEU A C 1
ATOM 666 O O . LEU A 1 93 ? -1.928 -3.488 -7.427 1.00 94.56 93 LEU A O 1
ATOM 670 N N . VAL A 1 94 ? -1.539 -1.496 -6.469 1.00 95.88 94 VAL A N 1
ATOM 671 C CA . VAL A 1 94 ? -0.740 -2.021 -5.357 1.00 95.88 94 VAL A CA 1
ATOM 672 C C . VAL A 1 94 ? -1.581 -2.012 -4.088 1.00 95.88 94 VAL A C 1
ATOM 674 O O . VAL A 1 94 ? -2.075 -0.970 -3.662 1.00 95.88 94 VAL A O 1
ATOM 677 N N . ILE A 1 95 ? -1.726 -3.178 -3.465 1.00 97.00 95 ILE A N 1
ATOM 678 C CA . ILE A 1 95 ? -2.297 -3.333 -2.129 1.00 97.00 95 ILE A CA 1
ATOM 679 C C . ILE A 1 95 ? -1.156 -3.750 -1.212 1.00 97.00 95 ILE A C 1
ATOM 681 O O . ILE A 1 95 ? -0.483 -4.742 -1.465 1.00 97.00 95 ILE A O 1
ATOM 685 N N . ALA A 1 96 ? -0.927 -3.002 -0.141 1.00 96.00 96 ALA A N 1
ATOM 686 C CA . ALA A 1 96 ? 0.130 -3.306 0.810 1.00 96.00 96 ALA A CA 1
ATOM 687 C C . ALA A 1 96 ? -0.369 -3.153 2.242 1.00 96.00 96 ALA A C 1
ATOM 689 O O . ALA A 1 96 ? -1.242 -2.325 2.514 1.00 96.00 96 ALA A O 1
ATOM 690 N N . THR A 1 97 ? 0.199 -3.925 3.169 1.00 95.69 97 THR A N 1
ATOM 691 C CA . THR A 1 97 ? -0.012 -3.677 4.599 1.00 95.69 97 THR A CA 1
ATO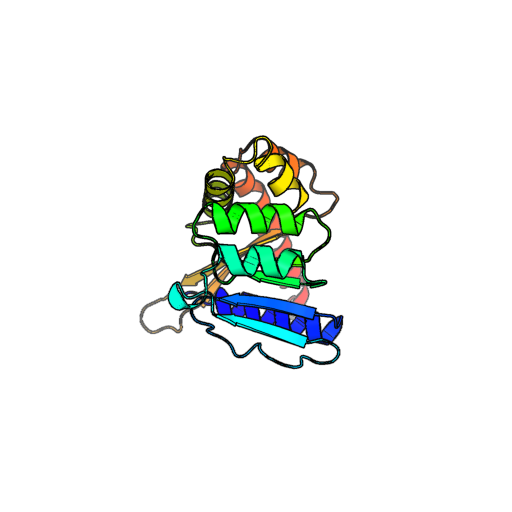M 692 C C . THR A 1 97 ? 1.208 -3.019 5.226 1.00 95.69 97 THR A C 1
ATOM 694 O O . THR A 1 97 ? 2.346 -3.270 4.837 1.00 95.69 97 THR A O 1
ATOM 697 N N . VAL A 1 98 ? 0.960 -2.144 6.199 1.00 95.31 98 VAL A N 1
ATOM 698 C CA . VAL A 1 98 ? 1.997 -1.438 6.956 1.00 95.31 98 VAL A CA 1
ATOM 699 C C . VAL A 1 98 ? 1.610 -1.431 8.426 1.00 95.31 98 VAL A C 1
ATOM 701 O O . VAL A 1 98 ? 0.429 -1.371 8.781 1.00 95.31 98 VAL A O 1
ATOM 704 N N . HIS A 1 99 ? 2.608 -1.507 9.299 1.00 93.19 99 HIS A N 1
ATOM 705 C CA . HIS A 1 99 ? 2.422 -1.284 10.725 1.00 93.19 99 HIS A CA 1
ATOM 706 C C . HIS A 1 99 ? 2.511 0.212 11.034 1.00 93.19 99 HIS A C 1
ATOM 708 O O . HIS A 1 99 ? 3.545 0.836 10.813 1.00 93.19 99 HIS A O 1
ATOM 714 N N . GLY A 1 100 ? 1.431 0.776 11.572 1.00 92.56 100 GLY A N 1
ATOM 715 C CA . GLY A 1 100 ? 1.366 2.176 11.983 1.00 92.56 100 GLY A CA 1
ATOM 716 C C . GLY A 1 100 ? 0.349 2.382 13.100 1.00 92.56 100 GLY A C 1
ATOM 717 O O . GLY A 1 100 ? -0.645 1.655 13.196 1.00 92.56 100 GLY A O 1
ATOM 718 N N . ARG A 1 101 ? 0.618 3.358 13.972 1.00 94.62 101 ARG A N 1
ATOM 719 C CA . ARG A 1 101 ? -0.275 3.706 15.095 1.00 94.62 101 ARG A CA 1
ATOM 720 C C . ARG A 1 101 ? -1.588 4.319 14.614 1.00 94.62 101 ARG A C 1
ATOM 722 O O . ARG A 1 101 ? -2.636 4.038 15.185 1.00 94.62 101 ARG A O 1
ATOM 729 N N . ASP A 1 102 ? -1.515 5.090 13.540 1.00 96.12 102 ASP A N 1
ATOM 730 C CA . ASP A 1 102 ? -2.609 5.718 12.811 1.00 96.12 102 ASP A CA 1
ATOM 731 C C . ASP A 1 102 ? -2.197 5.899 11.333 1.00 96.12 102 ASP A C 1
ATOM 733 O O . ASP A 1 102 ? -1.159 5.389 10.898 1.00 96.12 102 ASP A O 1
ATOM 737 N N . ILE A 1 103 ? -3.037 6.574 10.542 1.00 97.81 103 ILE A N 1
ATOM 738 C CA . ILE A 1 103 ? -2.773 6.829 9.119 1.00 97.81 103 ILE A CA 1
ATOM 739 C C . ILE A 1 103 ? -1.550 7.753 8.924 1.00 97.81 103 ILE A C 1
ATOM 741 O O . ILE A 1 103 ? -0.670 7.369 8.149 1.00 97.81 103 ILE A O 1
ATOM 745 N N . PRO A 1 104 ? -1.424 8.913 9.611 1.00 98.19 104 PRO A N 1
ATOM 746 C CA . PRO A 1 104 ? -0.226 9.753 9.513 1.00 98.19 104 PRO A CA 1
ATOM 747 C C . PRO A 1 104 ? 1.090 9.025 9.830 1.00 98.19 104 PRO A C 1
ATOM 749 O O . PRO A 1 104 ? 2.059 9.162 9.083 1.00 98.19 104 PRO A O 1
ATOM 752 N N . ASP A 1 105 ? 1.132 8.222 10.898 1.00 97.88 105 ASP A N 1
ATOM 753 C CA . ASP A 1 105 ? 2.309 7.434 11.292 1.00 97.88 105 ASP A CA 1
ATOM 754 C C . ASP A 1 105 ? 2.684 6.412 10.212 1.00 97.88 105 ASP A C 1
ATOM 756 O O . ASP A 1 105 ? 3.860 6.271 9.881 1.00 97.88 105 ASP A O 1
ATOM 760 N N . ALA A 1 106 ? 1.696 5.733 9.617 1.00 97.31 106 ALA A N 1
ATOM 761 C CA . ALA A 1 106 ? 1.936 4.781 8.534 1.00 97.31 106 ALA A CA 1
ATOM 762 C C . ALA A 1 106 ? 2.530 5.460 7.287 1.00 97.31 106 ALA A C 1
ATOM 764 O O . ALA A 1 106 ? 3.504 4.960 6.725 1.00 97.31 106 ALA A O 1
ATOM 765 N N . LEU A 1 107 ? 1.992 6.614 6.878 1.00 97.94 107 LEU A N 1
ATOM 766 C CA . LEU A 1 107 ? 2.504 7.363 5.724 1.00 97.94 107 LEU A CA 1
ATOM 767 C C . LEU A 1 107 ? 3.909 7.920 5.968 1.00 97.94 107 LEU A C 1
ATOM 769 O O . LEU A 1 107 ? 4.766 7.822 5.092 1.00 97.94 107 LEU A O 1
ATOM 773 N N . SER A 1 108 ? 4.174 8.421 7.176 1.00 97.81 108 SER A N 1
ATOM 774 C CA . SER A 1 108 ? 5.504 8.891 7.575 1.00 97.81 108 SER A CA 1
ATOM 775 C C . SER A 1 108 ? 6.556 7.775 7.512 1.00 97.81 108 SER A C 1
ATOM 777 O O . SER A 1 108 ? 7.663 7.982 7.008 1.00 97.81 108 SER A O 1
ATOM 779 N N . ARG A 1 109 ? 6.202 6.551 7.933 1.00 97.50 109 ARG A N 1
ATOM 780 C CA . ARG A 1 109 ? 7.078 5.371 7.810 1.00 97.50 109 ARG A CA 1
ATOM 781 C C . ARG A 1 109 ? 7.382 5.026 6.356 1.00 97.50 109 ARG A C 1
ATOM 783 O O . ARG A 1 109 ? 8.549 4.834 6.029 1.00 97.50 109 ARG A O 1
ATOM 790 N N . ILE A 1 110 ? 6.365 4.994 5.489 1.00 97.19 110 ILE A N 1
ATOM 791 C CA . ILE A 1 110 ? 6.552 4.738 4.051 1.00 97.19 110 ILE A CA 1
ATOM 792 C C . ILE A 1 110 ? 7.465 5.800 3.436 1.00 97.19 110 ILE A C 1
ATOM 794 O O . ILE A 1 110 ? 8.431 5.447 2.766 1.00 97.19 110 ILE A O 1
ATOM 798 N N . SER A 1 111 ? 7.206 7.081 3.710 1.00 97.56 111 SER A N 1
ATOM 799 C CA . SER A 1 111 ? 8.045 8.193 3.249 1.00 97.56 111 SER A CA 1
ATOM 800 C C . SER A 1 111 ? 9.504 8.017 3.685 1.00 97.56 111 SER A C 1
ATOM 802 O O . SER A 1 111 ? 10.406 8.093 2.852 1.00 97.56 111 SER A O 1
ATOM 804 N N . THR A 1 112 ? 9.729 7.669 4.957 1.00 97.12 112 THR A N 1
ATOM 805 C CA . THR A 1 112 ? 11.066 7.413 5.517 1.00 97.12 112 THR A CA 1
ATOM 806 C C . THR A 1 112 ? 11.764 6.242 4.825 1.00 97.12 112 THR A C 1
ATOM 808 O O . THR A 1 112 ? 12.931 6.347 4.460 1.00 97.12 112 THR A O 1
ATOM 811 N N . TRP A 1 113 ? 11.064 5.128 4.600 1.00 96.31 113 TRP A N 1
ATOM 812 C CA . TRP A 1 113 ? 11.621 3.988 3.867 1.00 96.31 113 TRP A CA 1
ATOM 813 C C . TRP A 1 113 ? 11.961 4.342 2.420 1.00 96.31 113 TRP A C 1
ATOM 815 O O . TRP A 1 113 ? 12.951 3.847 1.893 1.00 96.31 113 TRP A O 1
ATOM 825 N N . CYS A 1 114 ? 11.198 5.241 1.805 1.00 96.31 114 CYS A N 1
ATOM 826 C CA . CYS A 1 114 ? 11.421 5.687 0.436 1.00 96.31 114 CYS A CA 1
ATOM 827 C C . CYS A 1 114 ? 12.402 6.861 0.319 1.00 96.31 114 CYS A C 1
ATOM 829 O O . CYS A 1 114 ? 12.533 7.399 -0.772 1.00 96.31 114 CYS A O 1
ATOM 831 N N . ALA A 1 115 ? 13.088 7.278 1.390 1.00 95.88 115 ALA A N 1
ATOM 832 C CA . ALA A 1 115 ? 13.936 8.476 1.392 1.00 95.88 115 ALA A CA 1
ATOM 833 C C . ALA A 1 115 ? 15.106 8.448 0.383 1.00 95.88 115 ALA A C 1
ATOM 835 O O . ALA A 1 115 ? 15.668 9.496 0.080 1.00 95.88 115 ALA A O 1
ATOM 836 N N . GLU A 1 116 ? 15.470 7.277 -0.154 1.00 93.12 116 GLU A N 1
ATOM 837 C CA . GLU A 1 116 ? 16.446 7.167 -1.249 1.00 93.12 116 GLU A CA 1
ATOM 838 C C . GLU A 1 116 ? 15.918 7.688 -2.597 1.00 93.12 116 GLU A C 1
ATOM 840 O O . GLU A 1 116 ? 16.710 7.989 -3.488 1.00 93.12 116 GLU A O 1
ATOM 845 N N . LEU A 1 117 ? 14.596 7.830 -2.744 1.00 92.69 117 LEU A N 1
ATOM 846 C CA . LEU A 1 117 ? 13.964 8.489 -3.881 1.00 92.69 117 LEU A CA 1
ATOM 847 C C . LEU A 1 117 ? 13.907 10.001 -3.598 1.00 92.69 117 LEU A C 1
ATOM 849 O O . LEU A 1 117 ? 13.174 10.410 -2.695 1.00 92.69 117 LEU A O 1
ATOM 853 N N . PRO A 1 118 ? 14.608 10.860 -4.364 1.00 91.50 118 PRO A N 1
ATOM 854 C CA . PRO A 1 118 ? 14.633 12.305 -4.103 1.00 91.50 118 PRO A CA 1
ATOM 855 C C . PRO A 1 118 ? 13.250 12.974 -4.102 1.00 91.50 118 PRO A C 1
ATOM 857 O O . PRO A 1 118 ? 13.058 14.002 -3.462 1.00 91.50 118 PRO A O 1
ATOM 860 N N . ASN A 1 119 ? 12.288 12.387 -4.815 1.00 95.00 119 ASN A N 1
ATOM 861 C CA . ASN A 1 119 ? 10.901 12.826 -4.944 1.00 95.00 119 ASN A CA 1
ATOM 862 C C . ASN A 1 119 ? 9.913 11.829 -4.302 1.00 95.00 119 ASN A C 1
ATOM 864 O O . ASN A 1 119 ? 8.787 11.668 -4.774 1.00 95.00 119 ASN A O 1
ATOM 868 N N . ASN A 1 120 ? 10.328 11.125 -3.243 1.00 96.69 120 ASN A N 1
ATOM 869 C CA . ASN A 1 120 ? 9.535 10.096 -2.562 1.00 96.69 120 ASN A CA 1
ATOM 870 C C . ASN A 1 120 ? 8.102 10.538 -2.225 1.00 96.69 120 ASN A C 1
ATOM 872 O O . ASN A 1 120 ? 7.157 9.793 -2.474 1.00 96.69 120 ASN A O 1
ATOM 876 N N . ASN A 1 121 ? 7.932 11.743 -1.681 1.00 97.75 121 ASN A N 1
ATOM 877 C CA . ASN A 1 121 ? 6.628 12.267 -1.287 1.00 97.75 121 ASN A CA 1
ATOM 878 C C . ASN A 1 121 ? 5.760 12.644 -2.488 1.00 97.75 121 ASN A C 1
ATOM 880 O O . ASN A 1 121 ? 4.542 12.513 -2.400 1.00 97.75 121 ASN A O 1
ATOM 884 N N . ASP A 1 122 ? 6.359 13.064 -3.605 1.00 97.19 122 ASP A N 1
ATOM 885 C CA . ASP A 1 122 ? 5.622 13.304 -4.847 1.00 97.19 122 ASP A CA 1
ATOM 886 C C . ASP A 1 122 ? 5.100 11.989 -5.420 1.00 97.19 122 ASP A C 1
ATOM 888 O O . ASP A 1 122 ? 3.906 11.860 -5.676 1.00 97.19 122 ASP A O 1
ATOM 892 N N . LEU A 1 123 ? 5.961 10.972 -5.502 1.00 96.44 123 LEU A N 1
ATOM 893 C CA . LEU A 1 123 ? 5.570 9.639 -5.964 1.00 96.44 123 LEU A CA 1
ATOM 894 C C . LEU A 1 123 ? 4.513 9.006 -5.052 1.00 96.44 123 LEU A C 1
ATOM 896 O O . LEU A 1 123 ? 3.546 8.417 -5.537 1.00 96.44 123 LEU A O 1
ATOM 900 N N . LEU A 1 124 ? 4.663 9.156 -3.732 1.00 96.69 124 LEU A N 1
ATOM 901 C CA . LEU A 1 124 ? 3.669 8.705 -2.763 1.00 96.69 124 LEU A CA 1
ATOM 902 C C . LEU A 1 124 ? 2.347 9.461 -2.941 1.00 96.69 124 LEU A C 1
ATOM 904 O O . LEU A 1 124 ? 1.290 8.837 -2.939 1.00 96.69 124 LEU A O 1
ATOM 908 N N . ALA A 1 125 ? 2.389 10.784 -3.116 1.00 96.81 125 ALA A N 1
ATOM 909 C CA . ALA A 1 125 ? 1.197 11.593 -3.345 1.00 96.81 125 ALA A CA 1
ATOM 910 C C . ALA A 1 125 ? 0.489 11.236 -4.647 1.00 96.81 125 ALA A C 1
ATOM 912 O O . ALA A 1 125 ? -0.730 11.359 -4.693 1.00 96.81 125 ALA A O 1
ATOM 913 N N . ASP A 1 126 ? 1.217 10.824 -5.683 1.00 94.69 126 ASP A N 1
ATOM 914 C CA . ASP A 1 126 ? 0.663 10.459 -6.985 1.00 94.69 126 ASP A CA 1
ATOM 915 C C . ASP A 1 126 ? 0.045 9.054 -6.962 1.00 94.69 126 ASP A C 1
ATOM 917 O O . ASP A 1 126 ? -1.097 8.884 -7.398 1.00 94.69 126 ASP A O 1
ATOM 921 N N . GLY A 1 127 ? 0.749 8.071 -6.390 1.00 94.62 127 GLY A N 1
ATOM 922 C CA . GLY A 1 127 ? 0.324 6.667 -6.362 1.00 94.62 127 GLY A CA 1
ATOM 923 C C . GLY A 1 127 ? -0.694 6.308 -5.271 1.00 94.62 127 GLY A C 1
ATOM 924 O O . GLY A 1 127 ? -1.442 5.337 -5.415 1.00 94.62 127 GLY A O 1
ATOM 925 N N . LEU A 1 128 ? -0.768 7.070 -4.174 1.00 96.31 128 LEU A N 1
ATOM 926 C CA . LEU A 1 128 ? -1.659 6.740 -3.061 1.00 96.31 128 LEU A CA 1
ATOM 927 C C . LEU A 1 128 ? -3.128 7.034 -3.401 1.00 96.31 128 LEU A C 1
ATOM 929 O O . LEU A 1 128 ? -3.516 8.175 -3.642 1.00 96.31 128 LEU A O 1
ATOM 933 N N . SER A 1 129 ? -3.958 5.989 -3.354 1.00 95.88 129 SER A N 1
ATOM 934 C CA . SER A 1 129 ? -5.408 6.092 -3.587 1.00 95.88 129 SER A CA 1
ATOM 935 C C . SER A 1 129 ? -6.229 6.030 -2.299 1.00 95.88 129 SER A C 1
ATOM 937 O O . SER A 1 129 ? -7.238 6.718 -2.169 1.00 95.88 129 SER A O 1
ATOM 939 N N . ALA A 1 130 ? -5.817 5.205 -1.333 1.00 96.69 130 ALA A N 1
ATOM 940 C CA . ALA A 1 130 ? -6.494 5.101 -0.048 1.00 96.69 130 ALA A CA 1
ATOM 941 C C . ALA A 1 130 ? -5.590 4.502 1.037 1.00 96.69 130 ALA A C 1
ATOM 943 O O . ALA A 1 130 ? -4.690 3.715 0.750 1.00 96.69 130 ALA A O 1
ATOM 944 N N . VAL A 1 131 ? -5.893 4.818 2.296 1.00 97.44 131 VAL A N 1
ATOM 945 C CA . VAL A 1 131 ? -5.353 4.147 3.483 1.00 97.44 131 VAL A CA 1
ATOM 946 C C . VAL A 1 131 ? -6.513 3.678 4.349 1.00 97.44 131 VAL A C 1
ATOM 948 O O . VAL A 1 131 ? -7.399 4.460 4.689 1.00 97.44 131 VAL A O 1
ATOM 951 N N . ILE A 1 132 ? -6.489 2.405 4.741 1.00 96.56 132 ILE A N 1
ATOM 952 C CA . ILE A 1 132 ? -7.453 1.816 5.674 1.00 96.56 132 ILE A CA 1
ATOM 953 C C . ILE A 1 132 ? -6.689 1.418 6.932 1.00 96.56 132 ILE A C 1
ATOM 955 O O . ILE A 1 132 ? -5.876 0.494 6.920 1.00 96.56 132 ILE A O 1
ATOM 959 N N . TRP A 1 133 ? -6.960 2.112 8.029 1.00 96.31 133 TRP A N 1
ATOM 960 C CA . TRP A 1 133 ? -6.421 1.781 9.339 1.00 96.31 133 TRP A CA 1
ATOM 961 C C . TRP A 1 133 ? -7.439 0.971 10.138 1.00 96.31 133 TRP A C 1
ATOM 963 O O . TRP A 1 133 ? -8.618 1.323 10.190 1.00 96.31 133 TRP A O 1
ATOM 973 N N . GLN A 1 134 ? -6.984 -0.113 10.769 1.00 94.44 134 GLN A N 1
ATOM 974 C CA . GLN A 1 134 ? -7.833 -1.071 11.476 1.00 94.44 134 GLN A CA 1
ATOM 975 C C . GLN A 1 134 ? -7.275 -1.388 12.864 1.00 94.44 134 GLN A C 1
ATOM 977 O O . GLN A 1 134 ? -6.075 -1.605 13.029 1.00 94.44 134 GLN A O 1
ATOM 982 N N . THR A 1 135 ? -8.154 -1.495 13.858 1.00 93.25 135 THR A N 1
ATOM 983 C CA . THR A 1 135 ? -7.814 -2.024 15.186 1.00 93.25 135 THR A CA 1
ATOM 984 C C . THR A 1 135 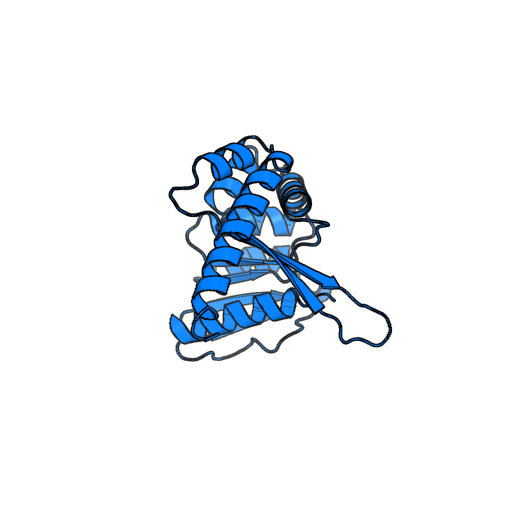? -8.985 -2.790 15.794 1.00 93.25 135 THR A C 1
ATOM 986 O O . THR A 1 135 ? -10.129 -2.606 15.392 1.00 93.25 135 THR A O 1
ATOM 989 N N . ILE A 1 136 ? -8.724 -3.643 16.785 1.00 91.44 136 ILE A N 1
ATOM 990 C CA . ILE A 1 136 ? -9.768 -4.375 17.512 1.00 91.44 136 ILE A CA 1
ATOM 991 C C . ILE A 1 136 ? -9.857 -3.810 18.927 1.00 91.44 136 ILE A C 1
ATOM 993 O O . ILE A 1 136 ? -8.953 -4.007 19.740 1.00 91.44 136 ILE A O 1
ATOM 997 N N . LYS A 1 137 ? -10.971 -3.147 19.248 1.00 91.56 137 LYS A N 1
ATOM 998 C CA . LYS A 1 137 ? -11.275 -2.708 20.611 1.00 91.56 137 LYS A CA 1
ATOM 999 C C . LYS A 1 137 ? -11.900 -3.870 21.375 1.00 91.56 137 LYS A C 1
ATOM 1001 O O . LYS A 1 137 ? -12.936 -4.393 20.971 1.00 91.56 137 LYS A O 1
ATOM 1006 N N . ARG A 1 138 ? -11.281 -4.273 22.482 1.00 90.88 138 ARG A N 1
ATOM 1007 C CA . ARG A 1 138 ? -11.806 -5.316 23.372 1.00 90.88 138 ARG A CA 1
ATOM 1008 C C . ARG A 1 138 ? -12.365 -4.676 24.635 1.00 90.88 138 ARG A C 1
ATOM 1010 O O . ARG A 1 138 ? -11.752 -3.760 25.176 1.00 90.88 138 ARG A O 1
ATOM 1017 N N . GLN A 1 139 ? -13.517 -5.160 25.082 1.00 91.38 139 GLN A N 1
ATOM 1018 C CA . GLN A 1 139 ? -14.070 -4.848 26.398 1.00 91.38 139 GLN A CA 1
ATOM 1019 C C . GLN A 1 139 ? -14.220 -6.162 27.173 1.00 91.38 139 GLN A C 1
ATOM 1021 O O . GLN A 1 139 ? -14.553 -7.176 26.551 1.00 91.38 139 GLN A O 1
ATOM 1026 N N . PRO A 1 140 ? -13.953 -6.189 28.491 1.00 90.69 140 PRO A N 1
ATOM 1027 C CA . PRO A 1 140 ? -14.147 -7.391 29.295 1.00 90.69 140 PRO A CA 1
ATOM 1028 C C . PRO A 1 140 ? -15.561 -7.956 29.118 1.00 90.69 140 PRO A C 1
ATOM 1030 O O . PRO A 1 140 ? -16.539 -7.216 29.188 1.00 90.69 140 PRO A O 1
ATOM 1033 N N . GLY A 1 141 ? -15.664 -9.258 28.847 1.00 91.06 141 GLY A N 1
ATOM 1034 C CA . GLY A 1 141 ? -16.948 -9.940 28.659 1.00 91.06 141 GLY A CA 1
ATOM 1035 C C . GLY A 1 141 ? -17.670 -9.664 27.332 1.00 91.06 141 GLY A C 1
ATOM 1036 O O . GLY A 1 141 ? -18.751 -10.207 27.132 1.00 91.06 141 GLY A O 1
ATOM 1037 N N . GLN A 1 142 ? -17.103 -8.869 26.414 1.00 91.12 142 GLN A N 1
ATOM 1038 C CA . GLN A 1 142 ? -17.695 -8.610 25.096 1.00 91.12 142 GLN A CA 1
ATOM 1039 C C . GLN A 1 142 ? -16.793 -9.104 23.955 1.00 91.12 142 GLN A C 1
ATOM 1041 O O . GLN A 1 142 ? -15.561 -9.068 24.073 1.00 91.12 142 GLN A O 1
ATOM 1046 N N . PRO A 1 143 ? -17.376 -9.512 22.811 1.00 87.31 143 PRO A N 1
ATOM 1047 C CA . PRO A 1 143 ? -16.616 -9.748 21.591 1.00 87.31 143 PRO A CA 1
ATOM 1048 C C . PRO A 1 143 ? -15.790 -8.518 21.194 1.00 87.31 143 PRO A C 1
ATOM 1050 O O . PRO A 1 143 ? -16.195 -7.373 21.399 1.00 87.31 143 PRO A O 1
ATOM 1053 N N . GLY A 1 144 ? -14.618 -8.749 20.600 1.00 88.56 144 GLY A N 1
ATOM 1054 C CA . GLY A 1 144 ? -13.802 -7.661 20.066 1.00 88.56 144 GLY A CA 1
ATOM 1055 C C . GLY A 1 144 ? -14.533 -6.933 18.936 1.00 88.56 144 GLY A C 1
ATOM 1056 O O . GLY A 1 144 ? -15.036 -7.568 18.013 1.00 88.56 144 GLY A O 1
ATOM 1057 N N . ARG A 1 145 ? -14.557 -5.601 18.981 1.00 89.56 145 ARG A N 1
ATOM 1058 C CA . ARG A 1 145 ? -15.149 -4.757 17.939 1.00 89.56 145 ARG A CA 1
ATOM 1059 C C . ARG A 1 145 ? -14.063 -4.234 17.007 1.00 89.56 145 ARG A C 1
ATOM 1061 O O . ARG A 1 145 ? -13.129 -3.574 17.466 1.00 89.56 145 ARG A O 1
ATOM 1068 N N . LEU A 1 146 ? -14.200 -4.501 15.709 1.00 89.50 146 LEU A N 1
ATOM 1069 C CA . LEU A 1 146 ? -13.347 -3.898 14.687 1.00 89.50 146 LEU A CA 1
ATOM 1070 C C . LEU A 1 146 ? -13.655 -2.398 14.586 1.00 89.50 146 LEU A C 1
ATOM 1072 O O . LEU A 1 146 ? -14.807 -1.990 14.448 1.00 89.50 146 LEU A O 1
ATOM 1076 N N . MET A 1 147 ? -12.609 -1.591 14.665 1.00 91.75 147 MET A N 1
ATOM 1077 C CA . MET A 1 147 ? -12.627 -0.151 14.467 1.00 91.75 147 MET A CA 1
ATOM 1078 C C . MET A 1 147 ? -11.842 0.153 13.197 1.00 91.75 147 MET A C 1
ATOM 1080 O O . MET A 1 147 ? -10.734 -0.358 13.028 1.00 91.75 147 MET A O 1
ATOM 1084 N N . VAL A 1 148 ? -12.404 0.994 12.332 1.00 92.31 148 VAL A N 1
ATOM 1085 C CA . VAL A 1 148 ? -11.795 1.363 11.052 1.00 92.31 148 VAL A CA 1
ATOM 1086 C C . VAL A 1 148 ? -11.756 2.881 10.928 1.00 92.31 148 VAL A C 1
ATOM 1088 O O . VAL A 1 148 ? -12.728 3.558 11.258 1.00 92.31 148 VAL A O 1
ATOM 1091 N N . LYS A 1 149 ? -10.628 3.408 10.456 1.00 94.25 149 LYS A N 1
ATOM 1092 C CA . LYS A 1 149 ? -10.500 4.774 9.943 1.00 94.25 149 LYS A CA 1
ATOM 1093 C C . LYS A 1 149 ? -9.994 4.699 8.513 1.00 94.25 149 LYS A C 1
ATOM 1095 O O . LYS A 1 149 ? -9.195 3.819 8.194 1.00 94.25 149 LYS A O 1
ATOM 1100 N N . THR A 1 150 ? -10.429 5.620 7.669 1.00 95.81 150 THR A N 1
ATOM 1101 C CA . THR A 1 150 ? -10.032 5.650 6.262 1.00 95.81 150 THR A CA 1
ATOM 1102 C C . THR A 1 150 ? -9.569 7.037 5.862 1.00 95.81 150 THR A C 1
ATOM 1104 O O . THR A 1 150 ? -10.102 8.032 6.346 1.00 95.81 150 THR A O 1
ATOM 1107 N N . LEU A 1 151 ? -8.606 7.079 4.951 1.00 97.38 151 LEU A N 1
ATOM 1108 C CA . LEU A 1 151 ? -8.282 8.242 4.140 1.00 97.38 151 LEU A CA 1
ATOM 1109 C C . LEU A 1 151 ? -8.447 7.810 2.686 1.00 97.38 151 LEU A C 1
ATOM 1111 O O . LEU A 1 151 ? -7.665 6.992 2.212 1.00 97.38 151 LEU A O 1
ATOM 1115 N N . SER A 1 152 ? -9.470 8.304 2.003 1.00 96.00 152 SER A N 1
ATOM 1116 C CA . SER A 1 152 ? -9.660 8.121 0.563 1.00 96.00 152 SER A CA 1
ATOM 1117 C C . SER A 1 152 ? -9.114 9.338 -0.177 1.00 96.00 152 SER A C 1
ATOM 1119 O O . SER A 1 152 ? -9.265 10.457 0.307 1.00 96.00 152 SER A O 1
ATOM 1121 N N . ILE A 1 153 ? -8.484 9.129 -1.330 1.00 95.38 153 ILE A N 1
ATOM 1122 C CA . ILE A 1 153 ? -7.872 10.192 -2.133 1.00 95.38 153 ILE A CA 1
ATOM 1123 C C . ILE A 1 153 ? -8.365 10.064 -3.573 1.00 95.38 153 ILE A C 1
ATOM 1125 O O . ILE A 1 153 ? -7.844 9.290 -4.376 1.00 95.38 153 ILE A O 1
ATOM 1129 N N . GLY A 1 154 ? -9.389 10.838 -3.907 1.00 90.38 154 GLY A N 1
ATOM 1130 C CA . GLY A 1 154 ? -9.896 10.985 -5.262 1.00 90.38 154 GLY A CA 1
ATOM 1131 C C . GLY A 1 154 ? -9.032 11.907 -6.124 1.00 90.38 154 GLY A C 1
ATOM 1132 O O . GLY A 1 154 ? -8.062 12.526 -5.676 1.00 90.38 154 GLY A O 1
ATOM 1133 N N . ALA A 1 155 ? -9.418 12.033 -7.394 1.00 83.31 155 ALA A N 1
ATOM 1134 C CA . ALA A 1 155 ? -8.769 12.944 -8.339 1.00 83.31 155 ALA A CA 1
ATOM 1135 C C . ALA A 1 155 ? -8.872 14.423 -7.911 1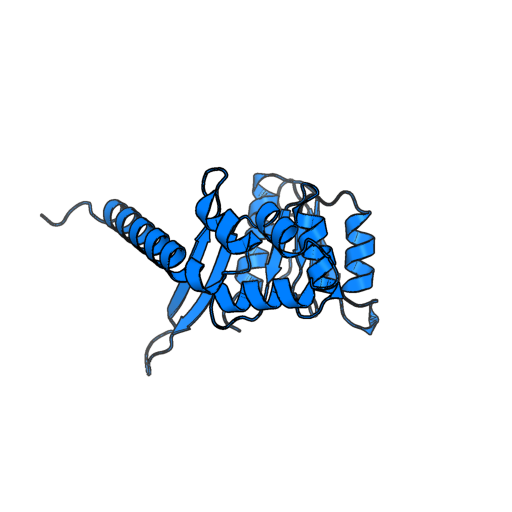.00 83.31 155 ALA A C 1
ATOM 1137 O O . ALA A 1 155 ? -7.969 15.208 -8.184 1.00 83.31 155 ALA A O 1
ATOM 1138 N N . ASN A 1 156 ? -9.944 14.787 -7.198 1.00 88.06 156 ASN A N 1
ATOM 1139 C CA . ASN A 1 156 ? -10.221 16.167 -6.787 1.00 88.06 156 ASN A CA 1
ATOM 1140 C C . ASN A 1 156 ? -9.625 16.542 -5.419 1.00 88.06 156 ASN A C 1
ATOM 1142 O O . ASN A 1 156 ? -9.698 17.704 -5.025 1.00 88.06 156 ASN A O 1
ATOM 1146 N N . ASP A 1 157 ? -9.002 15.601 -4.704 1.00 93.06 157 ASP A N 1
ATOM 1147 C CA . ASP A 1 157 ? -8.444 15.824 -3.363 1.00 93.06 157 ASP A CA 1
ATOM 1148 C C . ASP A 1 157 ? -7.051 16.480 -3.415 1.00 93.06 157 ASP A C 1
ATOM 1150 O O . ASP A 1 157 ? -6.065 16.003 -2.843 1.00 93.06 157 ASP A O 1
ATOM 1154 N N . THR A 1 158 ? -6.955 17.606 -4.125 1.00 94.50 158 THR A N 1
ATOM 1155 C CA . THR A 1 158 ? -5.698 18.334 -4.361 1.00 94.50 158 THR A CA 1
ATOM 1156 C C . THR A 1 158 ? -5.046 18.803 -3.061 1.00 94.50 158 THR A C 1
ATOM 1158 O O . THR A 1 158 ? -3.822 18.759 -2.945 1.00 94.50 158 THR A O 1
ATOM 1161 N N . GLY A 1 159 ? -5.847 19.175 -2.056 1.00 97.44 159 GLY A N 1
ATOM 1162 C CA . GLY A 1 159 ? -5.368 19.558 -0.725 1.00 97.44 159 GLY A CA 1
ATOM 1163 C C . GLY A 1 159 ? -4.696 18.406 0.028 1.00 97.44 159 GLY A C 1
ATOM 1164 O O . GLY A 1 159 ? -3.613 18.589 0.582 1.00 97.44 159 GLY A O 1
ATOM 1165 N N . ILE A 1 160 ? -5.285 17.205 -0.009 1.00 97.81 160 ILE A N 1
ATOM 1166 C CA . ILE A 1 160 ? -4.708 15.998 0.606 1.00 97.81 160 ILE A CA 1
ATOM 1167 C C . ILE A 1 160 ? -3.381 15.656 -0.078 1.00 97.81 160 ILE A C 1
ATOM 1169 O O . ILE A 1 160 ? -2.365 15.466 0.593 1.00 97.81 160 ILE A O 1
ATOM 1173 N N . ARG A 1 161 ? -3.356 15.657 -1.419 1.00 97.69 161 ARG A N 1
ATOM 1174 C CA . ARG A 1 161 ? -2.127 15.398 -2.187 1.00 97.69 161 ARG A CA 1
ATOM 1175 C C . ARG A 1 161 ? -1.044 16.433 -1.891 1.00 97.69 161 ARG A C 1
ATOM 1177 O O . ARG A 1 161 ? 0.105 16.057 -1.694 1.00 97.69 161 ARG A O 1
ATOM 1184 N N . ALA A 1 162 ? -1.390 17.717 -1.786 1.00 98.12 162 ALA A N 1
ATOM 1185 C CA . ALA A 1 162 ? -0.433 18.769 -1.445 1.00 98.12 162 ALA A CA 1
ATOM 1186 C C . ALA A 1 162 ? 0.207 18.563 -0.060 1.00 98.12 162 ALA A C 1
ATOM 1188 O O . ALA A 1 162 ? 1.420 18.723 0.071 1.00 98.12 162 ALA A O 1
ATOM 1189 N N . LYS A 1 163 ? -0.575 18.162 0.953 1.00 98.50 163 LYS A N 1
ATOM 1190 C CA . LYS A 1 163 ? -0.052 17.830 2.293 1.00 98.50 163 LYS A CA 1
ATOM 1191 C C . LYS A 1 163 ? 0.919 16.648 2.240 1.00 98.50 163 LYS A C 1
ATOM 1193 O O . LYS A 1 163 ? 1.976 16.706 2.863 1.00 98.50 163 LYS A O 1
ATOM 1198 N N . ILE A 1 164 ? 0.601 15.607 1.462 1.00 98.19 164 ILE A N 1
ATOM 1199 C CA . ILE A 1 164 ? 1.482 14.440 1.273 1.00 98.19 164 ILE A CA 1
ATOM 1200 C C . ILE A 1 164 ? 2.798 14.852 0.606 1.00 98.19 164 ILE A C 1
ATOM 1202 O O . ILE A 1 164 ? 3.853 14.510 1.131 1.00 98.19 164 ILE A O 1
ATOM 1206 N N . ARG A 1 165 ? 2.756 15.638 -0.481 1.00 97.94 165 ARG A N 1
ATOM 1207 C CA . ARG A 1 165 ? 3.964 16.125 -1.182 1.00 97.94 165 ARG A CA 1
ATOM 1208 C C . ARG A 1 165 ? 4.910 16.886 -0.255 1.00 97.94 165 ARG A C 1
ATOM 1210 O O . ARG A 1 165 ? 6.118 16.677 -0.279 1.00 97.94 165 ARG A O 1
ATOM 1217 N N . LYS A 1 166 ? 4.352 17.716 0.630 1.00 98.06 166 LYS A N 1
ATOM 1218 C CA . LYS A 1 166 ? 5.117 18.467 1.638 1.00 98.06 166 LYS A CA 1
ATOM 1219 C C . LYS A 1 166 ? 5.592 17.623 2.829 1.00 98.06 166 LYS A C 1
ATOM 1221 O O . LYS A 1 166 ? 6.322 18.133 3.670 1.00 98.06 166 LYS A O 1
ATOM 1226 N N . GLY A 1 167 ? 5.173 16.360 2.939 1.00 97.75 167 GLY A N 1
ATOM 1227 C CA . GLY A 1 167 ? 5.451 15.514 4.103 1.00 97.75 167 GLY A CA 1
ATOM 1228 C C . GLY A 1 167 ? 4.695 15.934 5.370 1.00 97.75 167 GLY A C 1
ATOM 1229 O O . GLY A 1 167 ? 5.034 15.508 6.473 1.00 97.75 167 GLY A O 1
ATOM 1230 N N . GLU A 1 168 ? 3.648 16.751 5.243 1.00 98.06 168 GLU A N 1
ATOM 1231 C CA . GLU A 1 168 ? 2.852 17.293 6.351 1.00 98.06 168 GLU A CA 1
ATOM 1232 C C . GLU A 1 168 ? 1.788 16.283 6.827 1.00 98.06 168 GLU A C 1
ATOM 1234 O O . GLU A 1 168 ? 0.616 16.614 7.011 1.00 98.06 168 GLU A O 1
ATOM 1239 N N . PHE A 1 169 ? 2.184 15.023 7.039 1.00 98.19 169 PHE A N 1
ATOM 1240 C CA . PHE A 1 169 ? 1.263 13.910 7.307 1.00 98.19 169 PHE A CA 1
ATOM 1241 C C . PHE A 1 169 ? 0.359 14.138 8.524 1.00 98.19 169 PHE A C 1
ATOM 1243 O O . PHE A 1 169 ? -0.787 13.697 8.527 1.00 98.19 169 PHE A O 1
ATOM 1250 N N . GLY A 1 170 ? 0.831 14.861 9.544 1.00 97.69 170 GLY A N 1
ATOM 1251 C CA . GLY A 1 170 ? 0.023 15.193 10.723 1.00 97.69 170 GLY A CA 1
ATOM 1252 C C . GLY A 1 170 ? -1.216 16.038 10.400 1.00 97.69 170 GLY A C 1
ATOM 1253 O O . GLY A 1 170 ? -2.252 15.880 11.043 1.00 97.69 170 GLY A O 1
ATOM 1254 N N . GLN A 1 171 ? -1.159 16.880 9.362 1.00 97.88 171 GLN A N 1
ATOM 1255 C CA . GLN A 1 171 ? -2.301 17.701 8.942 1.00 97.88 171 GLN A CA 1
ATOM 1256 C C . GLN A 1 171 ? -3.412 16.883 8.264 1.00 97.88 171 GLN A C 1
ATOM 1258 O O . GLN A 1 171 ? -4.539 17.368 8.149 1.00 97.88 171 GLN A O 1
ATOM 1263 N N . LEU A 1 172 ? -3.125 15.638 7.860 1.00 97.69 172 LEU A N 1
ATOM 1264 C CA . LEU A 1 172 ? -4.117 14.724 7.285 1.00 97.69 172 LEU A CA 1
ATOM 1265 C C . LEU A 1 172 ? -5.166 14.278 8.306 1.00 97.69 172 LEU A C 1
ATOM 1267 O O . LEU A 1 172 ? -6.233 13.806 7.920 1.00 97.69 172 LEU A O 1
ATOM 1271 N N . GLN A 1 173 ? -4.901 14.445 9.607 1.00 96.69 173 GLN A N 1
ATOM 1272 C CA . GLN A 1 173 ? -5.855 14.078 10.653 1.00 96.69 173 GLN A CA 1
ATOM 1273 C C . GLN A 1 173 ? -7.198 14.802 10.481 1.00 96.69 173 GLN A C 1
ATOM 1275 O O . GLN A 1 173 ? -8.252 14.197 10.665 1.00 96.69 173 GLN A O 1
ATOM 1280 N N . GLN A 1 174 ? -7.165 16.065 10.046 1.00 95.31 174 GLN A N 1
ATOM 1281 C CA . GLN A 1 174 ? -8.375 16.846 9.787 1.00 95.31 174 GLN A CA 1
ATOM 1282 C C . GLN A 1 174 ? -9.191 16.274 8.618 1.00 95.31 174 GLN A C 1
ATOM 1284 O O . GLN A 1 174 ? -10.415 16.187 8.720 1.00 95.31 174 GLN A O 1
ATOM 1289 N N . ASP A 1 175 ? -8.519 15.838 7.547 1.00 96.75 175 ASP A N 1
ATOM 1290 C CA . ASP A 1 175 ? -9.169 15.249 6.371 1.00 96.75 175 ASP A CA 1
ATOM 1291 C C . ASP A 1 175 ? -9.801 13.893 6.722 1.00 96.75 175 ASP A C 1
ATOM 1293 O O . ASP A 1 175 ? -10.947 13.625 6.364 1.00 96.75 175 ASP A O 1
ATOM 1297 N N . ILE A 1 176 ? -9.093 13.067 7.502 1.00 96.56 176 ILE A N 1
ATOM 1298 C CA . ILE A 1 176 ? -9.590 11.775 8.003 1.00 96.56 176 ILE A CA 1
ATOM 1299 C C . ILE A 1 176 ? -10.860 11.971 8.832 1.00 96.56 176 ILE A C 1
ATOM 1301 O O . ILE A 1 176 ? -11.857 11.280 8.624 1.00 96.56 176 ILE A O 1
ATOM 1305 N N . ASP A 1 177 ? -10.847 12.921 9.768 1.00 94.38 177 ASP A N 1
ATOM 1306 C CA . ASP A 1 177 ? -11.996 13.169 10.637 1.00 94.38 177 ASP A CA 1
ATOM 1307 C C . ASP A 1 177 ? -13.181 13.752 9.852 1.00 94.38 177 ASP A C 1
ATOM 1309 O O . ASP A 1 177 ? -14.338 13.452 10.156 1.00 94.38 177 ASP A O 1
ATOM 1313 N N . GLN A 1 178 ? -12.917 14.561 8.821 1.00 92.62 178 GLN A N 1
ATOM 1314 C CA . GLN A 1 178 ? -13.948 15.062 7.914 1.00 92.62 178 GLN A CA 1
ATOM 1315 C C . GLN A 1 178 ? -14.591 13.934 7.101 1.00 92.62 178 GLN A C 1
ATOM 1317 O O . GLN A 1 178 ? -15.821 13.843 7.077 1.00 92.62 178 GLN A O 1
ATOM 1322 N N . GLN A 1 179 ? -13.789 13.062 6.487 1.00 93.62 179 GLN A N 1
ATOM 1323 C CA . GLN A 1 179 ? -14.288 11.913 5.726 1.00 93.62 179 GLN A CA 1
ATOM 1324 C C . GLN A 1 179 ? -15.067 10.942 6.618 1.00 93.62 179 GLN A C 1
ATOM 1326 O O . GLN A 1 179 ? -16.131 10.463 6.227 1.00 93.62 179 GLN A O 1
ATOM 1331 N N . LEU A 1 180 ? -14.597 10.703 7.847 1.00 89.56 180 LEU A N 1
ATOM 1332 C CA . LEU A 1 180 ? -15.292 9.852 8.811 1.00 89.56 180 LEU A CA 1
ATOM 1333 C C . LEU A 1 180 ? -16.678 10.399 9.163 1.00 89.56 180 LEU A C 1
ATOM 1335 O O . LEU A 1 180 ? -17.637 9.632 9.194 1.00 89.56 180 LEU A O 1
ATOM 1339 N N . ARG A 1 181 ? -16.800 11.714 9.397 1.00 88.00 181 ARG A N 1
ATOM 1340 C CA . ARG A 1 181 ? -18.107 12.344 9.636 1.00 88.00 181 ARG A CA 1
ATOM 1341 C C . ARG A 1 181 ? -19.023 12.145 8.435 1.00 88.00 181 ARG A C 1
ATOM 1343 O O . ARG A 1 181 ? -20.144 11.688 8.597 1.00 88.00 181 ARG A O 1
ATOM 1350 N N . GLN A 1 182 ? -18.556 12.438 7.226 1.00 83.56 182 GLN A N 1
ATOM 1351 C CA . GLN A 1 182 ? -19.367 12.259 6.015 1.00 83.56 182 GLN A CA 1
ATOM 1352 C C . GLN A 1 182 ? -19.844 10.807 5.841 1.00 83.56 182 GLN A C 1
ATOM 1354 O O . GLN A 1 182 ? -20.997 10.583 5.477 1.00 83.56 182 GLN A O 1
ATOM 1359 N N . ALA A 1 183 ? -18.992 9.832 6.167 1.00 77.75 183 ALA A N 1
ATOM 1360 C CA . ALA A 1 183 ? -19.344 8.418 6.142 1.00 77.75 183 ALA A CA 1
ATOM 1361 C C . ALA A 1 183 ? -20.367 8.029 7.226 1.00 77.75 183 ALA A C 1
ATOM 1363 O O . ALA A 1 183 ? -21.250 7.219 6.962 1.00 77.75 183 ALA A O 1
ATOM 1364 N N . SER A 1 184 ? -20.303 8.607 8.432 1.00 69.12 184 SER A N 1
ATOM 1365 C CA . SER A 1 184 ? -21.312 8.325 9.464 1.00 69.12 184 SER A CA 1
ATOM 1366 C C . SER A 1 184 ? -22.693 8.846 9.060 1.00 69.12 184 SER A C 1
ATOM 1368 O O . SER A 1 184 ? -23.675 8.114 9.180 1.00 69.12 184 SER A O 1
ATOM 1370 N N . TRP A 1 185 ? -22.758 10.050 8.477 1.00 58.16 185 TRP A N 1
ATOM 1371 C CA . TRP A 1 185 ? -24.007 10.625 7.959 1.00 58.16 185 TRP A CA 1
ATOM 1372 C C . TRP A 1 185 ? -24.596 9.804 6.800 1.00 58.16 185 TRP A C 1
ATOM 1374 O O . TRP A 1 185 ? -25.814 9.650 6.711 1.00 58.16 185 TRP A O 1
ATOM 1384 N N . SER A 1 186 ? -23.762 9.232 5.921 1.00 53.53 186 SER A N 1
ATOM 1385 C CA . SER A 1 186 ? -24.253 8.382 4.826 1.00 53.53 186 SER A CA 1
ATOM 1386 C C . SER A 1 186 ? -24.769 7.026 5.314 1.00 53.53 186 SER A C 1
ATOM 1388 O O . SER A 1 186 ? -25.746 6.516 4.767 1.00 53.53 186 SER A O 1
ATOM 1390 N N . THR A 1 187 ? -24.186 6.465 6.380 1.00 48.69 187 THR A N 1
ATOM 1391 C CA . THR A 1 187 ? -24.700 5.235 7.003 1.00 48.69 187 THR A CA 1
ATOM 1392 C C . THR A 1 187 ? -25.977 5.449 7.814 1.00 48.69 187 THR A C 1
ATOM 1394 O O . THR A 1 187 ? -26.842 4.578 7.799 1.00 48.69 187 THR A O 1
ATOM 1397 N N . GLU A 1 188 ? -26.156 6.600 8.470 1.00 42.56 188 GLU A N 1
ATOM 1398 C CA . GLU A 1 188 ? -27.395 6.906 9.203 1.00 42.56 188 GLU A CA 1
ATOM 1399 C C . GLU A 1 188 ? -28.599 7.067 8.262 1.00 42.56 188 GLU A C 1
ATOM 1401 O O . GLU A 1 188 ? -29.685 6.589 8.581 1.00 42.56 188 GLU A O 1
ATOM 1406 N N . ASN A 1 189 ? -28.406 7.601 7.052 1.00 38.06 189 ASN A N 1
ATOM 1407 C CA . ASN A 1 189 ? -29.466 7.674 6.037 1.00 38.06 189 ASN A CA 1
ATOM 1408 C C . ASN A 1 189 ? -29.848 6.312 5.421 1.00 38.06 189 ASN A C 1
ATOM 1410 O O . ASN A 1 189 ? -30.937 6.188 4.866 1.00 38.06 189 ASN A O 1
ATOM 1414 N N . LEU A 1 190 ? -29.002 5.282 5.531 1.00 36.41 190 LEU A N 1
ATOM 1415 C CA . LEU A 1 190 ? -29.320 3.918 5.074 1.00 36.41 190 LEU A CA 1
ATOM 1416 C C . LEU A 1 190 ? -30.146 3.120 6.098 1.00 36.41 190 LEU A C 1
ATOM 1418 O O . LEU A 1 190 ? -30.834 2.176 5.719 1.00 36.41 190 LEU A O 1
ATOM 1422 N N . PHE A 1 191 ? -30.116 3.512 7.376 1.00 40.75 191 PHE A N 1
ATOM 1423 C CA . PHE A 1 191 ? -30.890 2.881 8.456 1.00 40.75 191 PHE A CA 1
ATOM 1424 C C . PHE A 1 191 ? -31.955 3.809 9.074 1.00 40.75 191 PHE A C 1
ATOM 1426 O O . PHE A 1 191 ? -32.660 3.412 9.998 1.00 40.75 191 PHE A O 1
ATOM 1433 N N . GLY A 1 192 ? -32.111 5.028 8.549 1.00 37.00 192 GLY A N 1
ATOM 1434 C CA . GLY A 1 192 ? -33.054 6.054 9.010 1.00 37.00 192 GLY A CA 1
ATOM 1435 C C . GLY A 1 192 ? -34.478 5.935 8.455 1.00 37.00 192 GLY A C 1
ATOM 1436 O O . GLY A 1 192 ? -35.195 6.930 8.405 1.00 37.00 192 GLY A O 1
ATOM 1437 N N . GLY A 1 193 ? -34.899 4.744 8.020 1.00 41.34 193 GLY A N 1
ATOM 1438 C CA . GLY A 1 193 ? -36.275 4.462 7.613 1.00 41.34 193 GLY A CA 1
ATOM 1439 C C . GLY A 1 193 ? -37.039 3.722 8.707 1.00 41.34 193 GLY A C 1
ATOM 1440 O O . GLY A 1 193 ? -36.788 2.547 8.946 1.00 41.34 193 GLY A O 1
ATOM 1441 N N . THR A 1 194 ? -38.017 4.407 9.304 1.00 38.22 194 THR A N 1
ATOM 1442 C CA . THR A 1 194 ? -39.038 3.946 10.271 1.00 38.22 194 THR A CA 1
ATOM 1443 C C . THR A 1 194 ? -38.616 3.779 11.738 1.00 38.22 194 THR A C 1
ATOM 1445 O O . THR A 1 194 ? -38.417 2.688 12.265 1.00 38.22 194 THR A O 1
ATOM 1448 N N . ARG A 1 195 ? -38.648 4.904 12.458 1.00 39.16 195 ARG A N 1
ATOM 1449 C CA . ARG A 1 195 ? -39.333 4.949 13.755 1.00 39.16 195 ARG A CA 1
ATOM 1450 C C . ARG A 1 195 ? -40.465 5.971 13.672 1.00 39.16 195 ARG A C 1
ATOM 1452 O O . ARG A 1 195 ? -40.234 7.163 13.851 1.00 39.16 195 ARG A O 1
ATOM 1459 N N . SER A 1 196 ? -41.657 5.472 13.364 1.00 37.09 196 SER A N 1
ATOM 1460 C CA . SER A 1 196 ? -42.950 6.057 13.728 1.00 37.09 196 SER A CA 1
ATOM 1461 C C . SER A 1 196 ? -43.739 4.979 14.446 1.00 37.09 196 SER A C 1
ATOM 1463 O O . SER A 1 196 ? -43.814 3.881 13.845 1.00 37.09 196 SER A O 1
#

Sequence (196 aa):
GVGKTTSAASRVGERLMIHGGVAIAIEDPPETPLNGLHGPGRCIQVPASRKAGGYREHLIKTMRASADLILIGEIRDSAAGVEAVTASTNGRLVIATVHGRDIPDALSRISTWCAELPNNNDLLADGLSAVIWQTIKRQPGQPGRLMVKTLSIGANDTGIRAKIRKGEFGQLQQDIDQQLRQASWSTENLFGGTRS

Radius of gyration: 17.92 Å; chains: 1; bounding box: 59×40×46 Å

InterPro domains:
  IPR001482 Type II/IV secretion system domain [PF00437] (1-138)
  IPR027417 P-loop containing nucleoside triphosphate hydrolase [G3DSA:3.40.50.300] (1-191)
  IPR027417 P-loop containing nucleoside triphosphate hydrolase [SSF52540] (1-138)

Foldseek 3Di:
DQCLLVVLLVVVLVCCQVPAFEEEEEAAQRDDPQAAHRHNHGYHYDHQPVVRVHPLVVLVVVLPDPGQEYEAAEDDALSNLQSQLVQLLVNHHYHYDYDAPDQLRRLLNSLVRVVVPVQSLLSCLRRDAKDKDWGWDDDPPDDTDIDIWMDGDDPPVVVLSVCSSVSVSVVCVVVRVVVVVVVVVVVCVVVVPDDD

Secondary structure (DSSP, 8-state):
--SHHHHHHHHHHHHHHHH-EEEEEEESS--S---EEETTEEEEEEE--GGGTHHHHHHHHHHHTT-SEEEEEEE-SHHHHHHHHHHHHTT-EEEEEE--SSHHHHHHHHHHHTTTSTTHHHHHHHH--EEEEEEEE--TTSPPEEEEEEEE--TT-HHHHHHHHTT-GGGHHHHHHHHHHHHHHHHHHHH-S---

pLDDT: mean 89.32, std 13.33, range [36.41, 98.5]